Protein AF-A0A817R3C4-F1 (afdb_m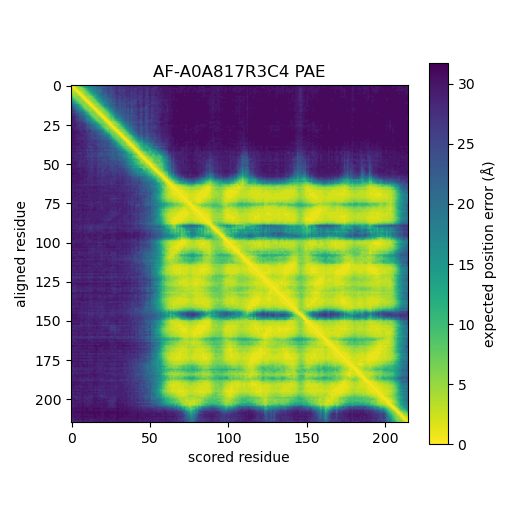onomer)

Nearest PDB structures (foldseek):
  4otv-assembly1_A  TM=1.673E-01  e=1.263E+00  Operophtera brumata cypovirus 18
  5a9p-assembly1_A  TM=1.669E-01  e=1.553E+00  Operophtera brumata cypovirus 18
  2ich-assembly2_B  TM=1.362E-01  e=8.352E-01  Nitrosomonas europaea
  5axv-assembly1_A  TM=1.650E-01  e=5.650E+00  Bombyx mori cypovirus 1
  5gqi-assembly1_A  TM=1.427E-01  e=8.111E+00  Bombyx mori cypovirus 1

Structure (mmCIF, N/CA/C/O backbone):
data_AF-A0A817R3C4-F1
#
_entry.id   AF-A0A817R3C4-F1
#
loop_
_atom_site.group_PDB
_atom_site.id
_atom_site.type_symbol
_atom_site.label_atom_id
_atom_site.label_alt_id
_atom_site.label_comp_id
_atom_site.label_asym_id
_atom_site.label_entity_id
_atom_site.label_seq_id
_atom_site.pdbx_PDB_ins_code
_atom_site.Cartn_x
_atom_site.Cartn_y
_atom_site.Cartn_z
_atom_site.occupancy
_atom_site.B_iso_or_equiv
_atom_site.auth_seq_id
_atom_site.auth_comp_id
_atom_site.auth_asym_id
_atom_site.auth_atom_id
_atom_site.pdbx_PDB_model_num
ATOM 1 N N . MET A 1 1 ? -19.311 -52.448 -24.457 1.00 40.00 1 MET A N 1
ATOM 2 C CA . MET A 1 1 ? -18.295 -52.711 -25.499 1.00 40.00 1 MET A CA 1
ATOM 3 C C . MET A 1 1 ? -18.693 -51.973 -26.766 1.00 40.00 1 MET A C 1
ATOM 5 O O . MET A 1 1 ? -19.883 -51.932 -27.043 1.00 40.00 1 MET A O 1
ATOM 9 N N . ALA A 1 2 ? -17.683 -51.485 -27.495 1.00 32.19 2 ALA A N 1
ATOM 10 C CA . ALA A 1 2 ? -17.706 -50.859 -28.825 1.00 32.19 2 ALA A CA 1
ATOM 11 C C . ALA A 1 2 ? -18.165 -49.389 -28.915 1.00 32.19 2 ALA A C 1
ATOM 13 O O . ALA A 1 2 ? -19.106 -49.004 -28.237 1.00 32.19 2 ALA A O 1
ATOM 14 N N . THR A 1 3 ? -17.620 -48.502 -29.756 1.00 34.12 3 THR A N 1
ATOM 15 C CA . THR A 1 3 ? -16.312 -48.318 -30.430 1.00 34.12 3 THR A CA 1
ATOM 16 C C . THR A 1 3 ? -16.360 -46.872 -30.953 1.00 34.12 3 THR A C 1
ATOM 18 O O . THR A 1 3 ? -17.394 -46.441 -31.460 1.00 34.12 3 THR A O 1
ATOM 21 N N . ILE A 1 4 ? -15.268 -46.115 -30.837 1.00 38.34 4 ILE A N 1
ATOM 22 C CA . ILE A 1 4 ? -15.129 -44.753 -31.378 1.00 38.34 4 ILE A CA 1
ATOM 23 C C . ILE A 1 4 ? -14.779 -44.831 -32.871 1.00 38.34 4 ILE A C 1
ATOM 25 O O . ILE A 1 4 ? -13.850 -45.544 -33.241 1.00 38.34 4 ILE A O 1
ATOM 29 N N . HIS A 1 5 ? -15.447 -44.035 -33.713 1.00 35.28 5 HIS A N 1
ATOM 30 C CA . HIS A 1 5 ? -14.977 -43.716 -35.064 1.00 35.28 5 HIS A CA 1
ATOM 31 C C . HIS A 1 5 ? -15.031 -42.205 -35.324 1.00 35.28 5 HIS A C 1
ATOM 33 O O . HIS A 1 5 ? -16.099 -41.599 -35.376 1.00 35.28 5 HIS A O 1
ATOM 39 N N . HIS A 1 6 ? -13.854 -41.612 -35.537 1.00 37.66 6 HIS A N 1
ATOM 40 C CA . HIS A 1 6 ? -13.678 -40.277 -36.103 1.00 37.66 6 HIS A CA 1
ATOM 41 C C . HIS A 1 6 ? -13.926 -40.292 -37.620 1.00 37.66 6 HIS A C 1
ATOM 43 O O . HIS A 1 6 ? -13.396 -41.143 -38.335 1.00 37.66 6 HIS A O 1
ATOM 49 N N . ARG A 1 7 ? -14.646 -39.286 -38.131 1.00 37.81 7 ARG A N 1
ATOM 50 C CA . ARG A 1 7 ? -14.628 -38.898 -39.550 1.00 37.81 7 ARG A CA 1
ATOM 51 C C . ARG A 1 7 ? -14.478 -37.383 -39.659 1.00 37.81 7 ARG A C 1
ATOM 53 O O . ARG A 1 7 ? -15.319 -36.636 -39.172 1.00 37.81 7 ARG A O 1
ATOM 60 N N . GLY A 1 8 ? -13.382 -36.957 -40.284 1.00 32.34 8 GLY A N 1
ATOM 61 C CA . GLY A 1 8 ? -13.085 -35.560 -40.583 1.00 32.34 8 GLY A CA 1
ATOM 62 C C . GLY A 1 8 ? -14.025 -34.983 -41.644 1.00 32.34 8 GLY A C 1
ATOM 63 O O . GLY A 1 8 ? -14.356 -35.647 -42.629 1.00 32.34 8 GLY A O 1
ATOM 64 N N . MET A 1 9 ? -14.438 -33.732 -41.433 1.00 33.22 9 MET A N 1
ATOM 65 C CA . MET A 1 9 ? -15.207 -32.934 -42.385 1.00 33.22 9 MET A CA 1
ATOM 66 C C . MET A 1 9 ? -14.297 -31.975 -43.156 1.00 33.22 9 MET A C 1
ATOM 68 O O . MET A 1 9 ? -13.454 -31.280 -42.596 1.00 33.22 9 MET A O 1
ATOM 72 N N . LYS A 1 10 ? -14.523 -31.980 -44.470 1.00 36.50 10 LYS A N 1
ATOM 73 C CA . LYS A 1 10 ? -13.947 -31.141 -45.522 1.00 36.50 10 LYS A CA 1
ATOM 74 C C . LYS A 1 10 ? -14.260 -29.655 -45.301 1.00 36.50 10 LYS A C 1
ATOM 76 O O . LYS A 1 10 ? -15.382 -29.326 -44.922 1.00 36.50 10 LYS A O 1
ATOM 81 N N . ARG A 1 11 ? -13.345 -28.768 -45.703 1.00 34.25 11 ARG A N 1
ATOM 82 C CA . ARG A 1 11 ? -13.696 -27.428 -46.199 1.00 34.25 11 ARG A CA 1
ATOM 83 C C . ARG A 1 11 ? -12.929 -27.121 -47.483 1.00 34.25 11 ARG A C 1
ATOM 85 O O . ARG A 1 11 ? -11.752 -27.433 -47.613 1.00 34.25 11 ARG A O 1
ATOM 92 N N . SER A 1 12 ? -13.698 -26.603 -48.426 1.00 34.94 12 SER A N 1
ATOM 93 C CA . SER A 1 12 ? -13.417 -26.245 -49.811 1.00 34.94 12 SER A CA 1
ATOM 94 C C . SER A 1 12 ? -12.581 -24.972 -49.938 1.00 34.94 12 SER A C 1
ATOM 96 O O . SER A 1 12 ? -12.812 -24.015 -49.202 1.00 34.94 12 SER A O 1
ATOM 98 N N . PHE A 1 13 ? -11.689 -24.949 -50.929 1.00 30.33 13 PHE A N 1
ATOM 99 C CA . PHE A 1 13 ? -11.161 -23.728 -51.535 1.00 30.33 13 PHE A CA 1
ATOM 100 C C . PHE A 1 13 ? -12.082 -23.325 -52.693 1.00 30.33 13 PHE A C 1
ATOM 102 O O . PHE A 1 13 ? -12.524 -24.192 -53.448 1.00 30.33 13 PHE A O 1
ATOM 109 N N . ILE A 1 14 ? -12.397 -22.035 -52.788 1.00 35.66 14 ILE A N 1
ATOM 110 C CA . ILE A 1 14 ? -13.039 -21.413 -53.948 1.00 35.66 14 ILE A CA 1
ATOM 111 C C . ILE A 1 14 ? -11.978 -20.529 -54.602 1.00 35.66 14 ILE A C 1
ATOM 113 O O . ILE A 1 14 ? -11.353 -19.713 -53.922 1.00 35.66 14 ILE A O 1
ATOM 117 N N . ASP A 1 15 ? -11.777 -20.769 -55.894 1.00 30.67 15 ASP A N 1
ATOM 118 C CA . ASP A 1 15 ? -10.998 -19.971 -56.835 1.00 30.67 15 ASP A CA 1
ATOM 119 C C . ASP A 1 15 ? -11.666 -18.621 -57.102 1.00 30.67 15 ASP A C 1
ATOM 121 O O . ASP A 1 15 ? -12.877 -18.573 -57.291 1.00 30.67 15 ASP A O 1
ATOM 125 N N . GLU A 1 16 ? -10.859 -17.571 -57.241 1.00 36.19 16 GLU A N 1
ATOM 126 C CA . GLU A 1 16 ? -11.134 -16.440 -58.134 1.00 36.19 16 GLU A CA 1
ATOM 127 C C . GLU A 1 16 ? -9.785 -15.888 -58.638 1.00 36.19 16 GLU A C 1
ATOM 129 O O . GLU A 1 16 ? -9.163 -15.005 -58.047 1.00 36.19 16 GLU A O 1
ATOM 134 N N . GLU A 1 17 ? -9.296 -16.456 -59.744 1.00 35.72 17 GLU A N 1
ATOM 135 C CA . GLU A 1 17 ? -8.532 -15.689 -60.731 1.00 35.72 17 GLU A CA 1
ATOM 136 C C . GLU A 1 17 ? -9.524 -14.847 -61.541 1.00 35.72 17 GLU A C 1
ATOM 138 O O . GLU A 1 17 ? -10.625 -15.320 -61.814 1.00 35.72 17 GLU A O 1
ATOM 143 N N . VAL A 1 18 ? -9.114 -13.657 -62.001 1.00 35.88 18 VAL A N 1
ATOM 144 C CA . VAL A 1 18 ? -9.232 -13.277 -63.421 1.00 35.88 18 VAL A CA 1
ATOM 145 C C . VAL A 1 18 ? -8.523 -11.942 -63.717 1.00 35.88 18 VAL A C 1
ATOM 147 O O . VAL A 1 18 ? -8.898 -10.871 -63.253 1.00 35.88 18 VAL A O 1
ATOM 150 N N . ASN A 1 19 ? -7.522 -12.094 -64.590 1.00 30.61 19 ASN A N 1
ATOM 151 C CA . ASN A 1 19 ? -7.057 -11.243 -65.690 1.00 30.61 19 ASN A CA 1
ATOM 152 C C . ASN A 1 19 ? -6.491 -9.834 -65.453 1.00 30.61 19 ASN A C 1
ATOM 154 O O . ASN A 1 19 ? -7.198 -8.900 -65.098 1.00 30.61 19 ASN A O 1
ATOM 158 N N . LEU A 1 20 ? -5.283 -9.636 -66.004 1.00 31.16 20 LEU A N 1
ATOM 159 C CA . LEU A 1 20 ? -5.152 -8.871 -67.253 1.00 31.16 20 LEU A CA 1
ATOM 160 C C . LEU A 1 20 ? -3.935 -9.314 -68.097 1.00 31.16 20 LEU A C 1
ATOM 162 O O . LEU A 1 20 ? -2.794 -9.368 -67.644 1.00 31.16 20 LEU A O 1
ATOM 166 N N . LEU A 1 21 ? -4.256 -9.639 -69.352 1.00 32.75 21 LEU A N 1
ATOM 167 C CA . LEU A 1 21 ? -3.426 -9.973 -70.516 1.00 32.75 21 LEU A CA 1
ATOM 168 C C . LEU A 1 21 ? -2.377 -8.881 -70.823 1.00 32.75 21 LEU A C 1
ATOM 170 O O . LEU A 1 21 ? -2.686 -7.699 -70.819 1.00 32.75 21 LEU A O 1
ATOM 174 N N . SER A 1 22 ? -1.095 -9.218 -70.987 1.00 34.31 22 SER A N 1
ATOM 175 C CA . SER A 1 22 ? -0.399 -9.679 -72.207 1.00 34.31 22 SER A CA 1
ATOM 176 C C . SER A 1 22 ? 0.305 -8.568 -72.999 1.00 34.31 22 SER A C 1
ATOM 178 O O . SER A 1 22 ? -0.330 -7.657 -73.519 1.00 34.31 22 SER A O 1
ATOM 180 N N . SER A 1 23 ? 1.617 -8.718 -73.200 1.00 31.47 23 SER A N 1
ATOM 181 C CA . SER A 1 23 ? 2.267 -8.485 -74.501 1.00 31.47 23 SER A CA 1
ATOM 182 C C . SER A 1 23 ? 3.711 -9.016 -74.506 1.00 31.47 23 SER A C 1
ATOM 184 O O . SER A 1 23 ? 4.590 -8.563 -73.781 1.00 31.47 23 SER A O 1
ATOM 186 N N . LYS A 1 24 ? 3.935 -10.024 -75.360 1.00 36.28 24 LYS A N 1
ATOM 187 C CA . LYS A 1 24 ? 5.236 -10.473 -75.904 1.00 36.28 24 LYS A CA 1
ATOM 188 C C . LYS A 1 24 ? 5.862 -9.283 -76.667 1.00 36.28 24 LYS A C 1
ATOM 190 O O . LYS A 1 24 ? 5.108 -8.522 -77.255 1.00 36.28 24 LYS A O 1
ATOM 195 N N . LYS A 1 25 ? 7.173 -9.054 -76.808 1.00 36.88 25 LYS A N 1
ATOM 196 C CA . LYS A 1 25 ? 8.317 -9.906 -77.207 1.00 36.88 25 LYS A CA 1
ATOM 197 C C . LYS A 1 25 ? 9.528 -8.941 -77.292 1.00 36.88 25 LYS A C 1
ATOM 199 O O . LYS A 1 25 ? 9.306 -7.834 -77.755 1.00 36.88 25 LYS A O 1
ATOM 204 N N . ILE A 1 26 ? 10.766 -9.352 -76.989 1.00 36.66 26 ILE A N 1
ATOM 205 C CA . ILE A 1 26 ? 12.005 -9.018 -77.744 1.00 36.66 26 ILE A CA 1
ATOM 206 C C . ILE A 1 26 ? 13.145 -9.938 -77.252 1.00 36.66 26 ILE A C 1
ATOM 208 O O . ILE A 1 26 ? 13.113 -10.477 -76.151 1.00 36.66 26 ILE A O 1
ATOM 212 N N . LYS A 1 27 ? 14.053 -10.233 -78.185 1.00 35.28 27 LYS A N 1
ATOM 213 C CA . LYS A 1 27 ? 14.854 -11.448 -78.380 1.00 35.28 27 LYS A CA 1
ATOM 214 C C . LYS A 1 27 ? 16.063 -11.612 -77.448 1.00 35.28 27 LYS A C 1
ATOM 216 O O . LYS A 1 27 ? 16.706 -10.645 -77.066 1.00 35.28 27 LYS A O 1
ATOM 221 N N . ARG A 1 28 ? 16.429 -12.883 -77.238 1.00 39.84 28 ARG A N 1
ATOM 222 C CA . ARG A 1 28 ? 17.752 -13.333 -76.782 1.00 39.84 28 ARG A CA 1
ATOM 223 C C . ARG A 1 28 ? 18.793 -13.188 -77.907 1.00 39.84 28 ARG A C 1
ATOM 225 O O . ARG A 1 28 ? 18.570 -13.680 -79.010 1.00 39.84 28 ARG A O 1
ATOM 232 N N . LEU A 1 29 ? 19.923 -12.577 -77.569 1.00 32.69 29 LEU A N 1
ATOM 233 C CA . LEU A 1 29 ? 21.284 -12.788 -78.086 1.00 32.69 29 LEU A CA 1
ATOM 234 C C . LEU A 1 29 ? 22.158 -12.791 -76.820 1.00 32.69 29 LEU A C 1
ATOM 236 O O . LEU A 1 29 ? 21.902 -11.981 -75.940 1.00 32.69 29 LEU A O 1
ATOM 240 N N . GLY A 1 30 ? 23.162 -13.616 -76.584 1.00 30.31 30 GLY A N 1
ATOM 241 C CA . GLY A 1 30 ? 23.833 -14.700 -77.280 1.00 30.31 30 GLY A CA 1
ATOM 242 C C . GLY A 1 30 ? 24.873 -15.222 -76.273 1.00 30.31 30 GLY A C 1
ATOM 243 O O . GLY A 1 30 ? 25.271 -14.492 -75.362 1.00 30.31 30 GLY A O 1
ATOM 244 N N . ASP A 1 31 ? 25.244 -16.491 -76.380 1.00 36.81 31 ASP A N 1
ATOM 245 C CA . ASP A 1 31 ? 26.226 -17.116 -75.496 1.00 36.81 31 ASP A CA 1
ATOM 246 C C . ASP A 1 31 ? 27.640 -16.534 -75.666 1.00 36.81 31 ASP A C 1
ATOM 248 O O . ASP A 1 31 ? 28.003 -16.041 -76.734 1.00 36.81 31 ASP A O 1
ATOM 252 N N . ASN A 1 32 ? 28.441 -16.744 -74.613 1.00 34.03 32 ASN A N 1
ATOM 253 C CA . ASN A 1 32 ? 29.907 -16.674 -74.516 1.00 34.03 32 ASN A CA 1
ATOM 254 C C . ASN A 1 32 ? 30.510 -15.391 -73.922 1.00 34.03 32 ASN A C 1
ATOM 256 O O . ASN A 1 32 ? 30.901 -14.476 -74.633 1.00 34.03 32 ASN A O 1
ATOM 260 N N . HIS A 1 33 ? 30.761 -15.417 -72.609 1.00 34.94 33 HIS A N 1
ATOM 261 C CA . HIS A 1 33 ? 32.142 -15.497 -72.116 1.00 34.94 33 HIS A CA 1
ATOM 262 C C . HIS A 1 33 ? 32.180 -15.837 -70.619 1.00 34.94 33 HIS A C 1
ATOM 264 O O . HIS A 1 33 ? 31.735 -15.074 -69.766 1.00 34.94 33 HIS A O 1
ATOM 270 N N . LYS A 1 34 ? 32.780 -16.989 -70.295 1.00 45.16 34 LYS A N 1
ATOM 271 C CA . LYS A 1 34 ? 33.352 -17.255 -68.972 1.00 45.16 34 LYS A CA 1
ATOM 272 C C . LYS A 1 34 ? 34.495 -16.266 -68.755 1.00 45.16 34 LYS A C 1
ATOM 274 O O . LYS A 1 34 ? 35.536 -16.414 -69.391 1.00 45.16 34 LYS A O 1
ATOM 279 N N . GLN A 1 35 ? 34.330 -15.317 -67.841 1.00 36.69 35 GLN A N 1
ATOM 280 C CA . GLN A 1 35 ? 35.451 -14.697 -67.143 1.00 36.69 35 GLN A CA 1
ATOM 281 C C . GLN A 1 35 ? 35.109 -14.550 -65.662 1.00 36.69 35 GLN A C 1
ATOM 283 O O . GLN A 1 35 ? 34.026 -14.114 -65.281 1.00 36.69 35 GLN A O 1
ATOM 288 N N . ASN A 1 36 ? 36.054 -15.005 -64.846 1.00 45.59 36 ASN A N 1
ATOM 289 C CA . ASN A 1 36 ? 36.051 -14.965 -63.396 1.00 45.59 36 ASN A CA 1
ATOM 290 C C . ASN A 1 36 ? 35.740 -13.559 -62.874 1.00 45.59 36 ASN A C 1
ATOM 292 O O . ASN A 1 36 ? 36.579 -12.668 -62.969 1.00 45.59 36 ASN A O 1
ATOM 296 N N . LEU A 1 37 ? 34.594 -13.395 -62.223 1.00 33.66 37 LEU A N 1
ATOM 297 C CA . LEU A 1 37 ? 34.363 -12.295 -61.298 1.00 33.66 37 LEU A CA 1
ATOM 298 C C . LEU A 1 37 ? 33.975 -12.916 -59.960 1.00 33.66 37 LEU A C 1
ATOM 300 O O . LEU A 1 37 ? 32.855 -13.388 -59.769 1.00 33.66 37 LEU A O 1
ATOM 304 N N . LYS A 1 38 ? 34.946 -12.950 -59.036 1.00 43.22 38 LYS A N 1
ATOM 305 C CA . LYS A 1 38 ? 34.659 -13.052 -57.601 1.00 43.22 38 LYS A CA 1
ATOM 306 C C . LYS A 1 38 ? 33.546 -12.043 -57.302 1.00 43.22 38 LYS A C 1
ATOM 308 O O . LYS A 1 38 ? 33.688 -10.898 -57.738 1.00 43.22 38 LYS A O 1
ATOM 313 N N . PRO A 1 39 ? 32.478 -12.396 -56.569 1.00 38.75 39 PRO A N 1
ATOM 314 C CA . PRO A 1 39 ? 31.573 -11.373 -56.085 1.00 38.75 39 PRO A CA 1
ATOM 315 C C . PRO A 1 39 ? 32.394 -10.479 -55.154 1.00 38.75 39 PRO A C 1
ATOM 317 O O . PRO A 1 39 ? 32.781 -10.901 -54.065 1.00 38.75 39 PRO A O 1
ATOM 320 N N . SER A 1 40 ? 32.724 -9.267 -55.607 1.00 39.59 40 SER A N 1
ATOM 321 C CA . SER A 1 40 ? 33.171 -8.211 -54.714 1.00 39.59 40 SER A CA 1
ATOM 322 C C . SER A 1 40 ? 32.002 -7.978 -53.771 1.00 39.59 40 SER A C 1
ATOM 324 O O . SER A 1 40 ? 31.000 -7.363 -54.139 1.00 39.59 40 SER A O 1
ATOM 326 N N . THR A 1 41 ? 32.076 -8.551 -52.576 1.00 41.59 41 THR A N 1
ATOM 327 C CA . THR A 1 41 ? 31.203 -8.172 -51.478 1.00 41.59 41 THR A CA 1
ATOM 328 C C . THR A 1 41 ? 31.516 -6.715 -51.201 1.00 41.59 41 THR A C 1
ATOM 330 O O . THR A 1 41 ? 32.485 -6.410 -50.515 1.00 41.59 41 THR A O 1
ATOM 333 N N . CYS A 1 42 ? 30.750 -5.813 -51.814 1.00 39.66 42 CYS A N 1
ATOM 334 C CA . CYS A 1 42 ? 30.821 -4.398 -51.511 1.00 39.66 42 CYS A CA 1
ATOM 335 C C . CYS A 1 42 ? 30.683 -4.262 -49.991 1.00 39.66 42 CYS A C 1
ATOM 337 O O . CYS A 1 42 ? 29.676 -4.709 -49.426 1.00 39.66 42 CYS A O 1
ATOM 339 N N . ASP A 1 43 ? 31.677 -3.646 -49.348 1.00 49.28 43 ASP A N 1
ATOM 340 C CA . ASP A 1 43 ? 31.707 -3.351 -47.906 1.00 49.28 43 ASP A CA 1
ATOM 341 C C . ASP A 1 43 ? 30.451 -2.596 -47.429 1.00 49.28 43 ASP A C 1
ATOM 343 O O . ASP A 1 43 ? 30.066 -2.650 -46.260 1.00 49.28 43 ASP A O 1
ATOM 347 N N . TRP A 1 44 ? 29.725 -1.983 -48.367 1.00 39.41 44 TRP A N 1
ATOM 348 C CA . TRP A 1 44 ? 28.402 -1.396 -48.170 1.00 39.41 44 TRP A CA 1
ATOM 349 C C . TRP A 1 44 ? 27.335 -2.384 -47.665 1.00 39.41 44 TRP A C 1
ATOM 351 O O . TRP A 1 44 ? 26.441 -1.996 -46.914 1.00 39.41 44 TRP A O 1
ATOM 361 N N . SER A 1 45 ? 27.416 -3.669 -48.023 1.00 50.56 45 SER A N 1
ATOM 362 C CA . SER A 1 45 ? 26.415 -4.675 -47.625 1.00 50.56 45 SER A CA 1
ATOM 363 C C . SER A 1 45 ? 26.601 -5.200 -46.194 1.00 50.56 45 SER A C 1
ATOM 365 O O . SER A 1 45 ? 25.636 -5.638 -45.561 1.00 50.56 45 SER A O 1
ATOM 367 N N . LEU A 1 46 ? 27.821 -5.119 -45.653 1.00 46.72 46 LEU A N 1
ATOM 368 C CA . LEU A 1 46 ? 28.155 -5.538 -44.288 1.00 46.72 46 LEU A CA 1
ATOM 369 C C . LEU A 1 46 ? 27.856 -4.440 -43.262 1.00 46.72 46 LEU A C 1
ATOM 371 O O . LEU A 1 46 ? 27.313 -4.738 -42.198 1.00 46.72 46 LEU A O 1
ATOM 375 N N . GLN A 1 47 ? 28.101 -3.170 -43.596 1.00 47.62 47 GLN A N 1
ATOM 376 C CA . GLN A 1 47 ? 27.767 -2.050 -42.708 1.00 47.62 47 GLN A CA 1
ATOM 377 C C . GLN A 1 47 ? 26.254 -1.870 -42.523 1.00 47.62 47 GLN A C 1
ATOM 379 O O . GLN A 1 47 ? 25.807 -1.594 -41.410 1.00 47.62 47 GLN A O 1
ATOM 384 N N . HIS A 1 48 ? 25.444 -2.113 -43.561 1.00 45.22 48 HIS A N 1
ATOM 385 C CA . HIS A 1 48 ? 23.987 -2.126 -43.411 1.00 45.22 48 HIS A CA 1
ATOM 386 C C . HIS A 1 48 ? 23.504 -3.315 -42.578 1.00 45.22 48 HIS A C 1
ATOM 388 O O . HIS A 1 48 ? 22.678 -3.127 -41.689 1.00 45.22 48 HIS A O 1
ATOM 394 N N . LYS A 1 49 ? 24.051 -4.522 -42.779 1.00 46.91 49 LYS A N 1
ATOM 395 C CA . LYS A 1 49 ? 23.702 -5.673 -41.931 1.00 46.91 49 LYS A CA 1
ATOM 396 C C . LYS A 1 49 ? 24.086 -5.451 -40.470 1.00 46.91 49 LYS A C 1
ATOM 398 O O . LYS A 1 49 ? 23.302 -5.822 -39.607 1.00 46.91 49 LYS A O 1
ATOM 403 N N . ASN A 1 50 ? 25.211 -4.794 -40.186 1.00 44.78 50 ASN A N 1
ATOM 404 C CA . ASN A 1 50 ? 25.586 -4.445 -38.816 1.00 44.78 50 ASN A CA 1
ATOM 405 C C . ASN A 1 50 ? 24.714 -3.326 -38.234 1.00 44.78 50 ASN A C 1
ATOM 407 O O . ASN A 1 50 ? 24.279 -3.467 -37.099 1.00 44.78 50 ASN A O 1
ATOM 411 N N . LYS A 1 51 ? 24.338 -2.289 -38.998 1.00 44.41 51 LYS A N 1
ATOM 412 C CA . LYS A 1 51 ? 23.352 -1.293 -38.533 1.00 44.41 51 LYS A CA 1
ATOM 413 C C . LYS A 1 51 ? 21.986 -1.922 -38.234 1.00 44.41 51 LYS A C 1
ATOM 415 O O . LYS A 1 51 ? 21.416 -1.646 -37.190 1.00 44.41 51 LYS A O 1
ATOM 420 N N . PHE A 1 52 ? 21.491 -2.833 -39.074 1.00 40.09 52 PHE A N 1
ATOM 421 C CA . PHE A 1 52 ? 20.221 -3.532 -38.826 1.00 40.09 52 PHE A CA 1
ATOM 422 C C . PHE A 1 52 ? 20.300 -4.609 -37.733 1.00 40.09 52 PHE A C 1
ATOM 424 O O . PHE A 1 52 ? 19.268 -4.990 -37.182 1.00 40.09 52 PHE A O 1
ATOM 431 N N . LYS A 1 53 ? 21.498 -5.108 -37.406 1.00 40.62 53 LYS A N 1
ATOM 432 C CA . LYS A 1 53 ? 21.705 -6.018 -36.273 1.00 40.62 53 LYS A CA 1
ATOM 433 C C . LYS A 1 53 ? 21.807 -5.251 -34.953 1.00 40.62 53 LYS A C 1
ATOM 435 O O . LYS A 1 53 ? 21.245 -5.708 -33.969 1.00 40.62 53 LYS A O 1
ATOM 440 N N . ILE A 1 54 ? 22.414 -4.063 -34.970 1.00 41.41 54 ILE A N 1
ATOM 441 C CA . ILE A 1 54 ? 22.496 -3.159 -33.813 1.00 41.41 54 ILE A CA 1
ATOM 442 C C . ILE A 1 54 ? 21.112 -2.572 -33.471 1.00 41.41 54 ILE A C 1
ATOM 444 O O . ILE A 1 54 ? 20.770 -2.475 -32.302 1.00 41.41 54 ILE A O 1
ATOM 448 N N . ILE A 1 55 ? 20.251 -2.307 -34.463 1.00 42.53 55 ILE A N 1
ATOM 449 C CA . ILE A 1 55 ? 18.869 -1.8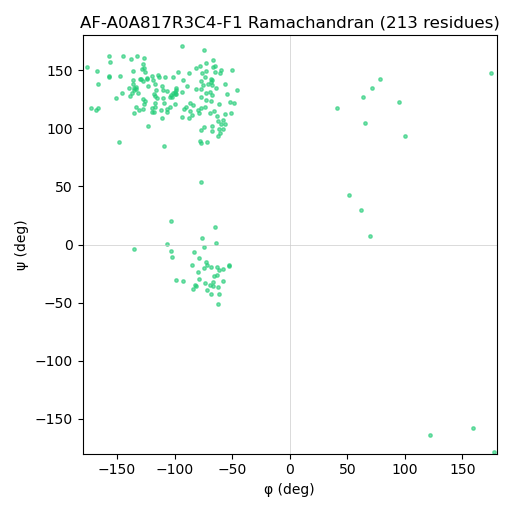37 -34.214 1.00 42.53 55 ILE A CA 1
ATOM 450 C C . ILE A 1 55 ? 17.954 -2.952 -33.652 1.00 42.53 55 ILE A C 1
ATOM 452 O O . ILE A 1 55 ? 16.917 -2.668 -33.065 1.00 42.53 55 ILE A O 1
ATOM 456 N N . LYS A 1 56 ? 18.322 -4.236 -33.775 1.00 41.09 56 LYS A N 1
ATOM 457 C CA . LYS A 1 56 ? 17.546 -5.347 -33.184 1.00 41.09 56 LYS A CA 1
ATOM 458 C C . LYS A 1 56 ? 17.851 -5.614 -31.706 1.00 41.09 56 LYS A C 1
ATOM 460 O O . LYS A 1 56 ? 17.166 -6.440 -31.106 1.00 41.09 56 LYS A O 1
ATOM 465 N N . GLU A 1 57 ? 18.846 -4.945 -31.127 1.00 41.81 57 GLU A N 1
ATOM 466 C CA . GLU A 1 57 ? 19.208 -5.086 -29.708 1.00 41.81 57 GLU A CA 1
ATOM 467 C C . GLU A 1 57 ? 18.802 -3.888 -28.842 1.00 41.81 57 GLU A C 1
ATOM 469 O O . GLU A 1 57 ? 18.949 -3.947 -27.622 1.00 41.81 57 GLU A O 1
ATOM 474 N N . GLU A 1 58 ? 18.176 -2.858 -29.415 1.00 43.75 58 GLU A N 1
ATOM 475 C CA . GLU A 1 58 ? 17.337 -1.953 -28.631 1.00 43.75 58 GLU A CA 1
ATOM 476 C C . GLU A 1 58 ? 16.009 -2.666 -28.364 1.00 43.75 58 GLU A C 1
ATOM 478 O O . GLU A 1 58 ? 15.046 -2.596 -29.127 1.00 43.75 58 GLU A O 1
ATOM 483 N N . LYS A 1 59 ? 15.971 -3.438 -27.272 1.00 49.59 59 LYS A N 1
ATOM 484 C CA . LYS A 1 59 ? 14.705 -3.831 -26.656 1.00 49.59 59 LYS A CA 1
ATOM 485 C C . LYS A 1 59 ? 13.973 -2.541 -26.306 1.00 49.59 59 LYS A C 1
ATOM 487 O O . LYS A 1 59 ? 14.289 -1.931 -25.291 1.00 49.59 59 LYS A O 1
ATOM 492 N N . TYR A 1 60 ? 13.024 -2.134 -27.142 1.00 48.31 60 TYR A N 1
ATOM 493 C CA . TYR A 1 60 ? 12.040 -1.133 -26.764 1.00 48.31 60 TYR A CA 1
ATOM 494 C C . TYR A 1 60 ? 11.346 -1.649 -25.499 1.00 48.31 60 TYR A C 1
ATOM 496 O O . TYR A 1 60 ? 10.578 -2.612 -25.544 1.00 48.31 60 TYR A O 1
ATOM 504 N N . GLU A 1 61 ? 11.702 -1.079 -24.348 1.00 58.81 61 GLU A N 1
ATOM 505 C CA . GLU A 1 61 ? 10.895 -1.187 -23.140 1.00 58.81 61 GLU A CA 1
ATOM 506 C C . GLU A 1 61 ? 9.622 -0.399 -23.446 1.00 58.81 61 GLU A C 1
ATOM 508 O O . GLU A 1 61 ? 9.626 0.829 -23.441 1.00 58.81 61 GLU A O 1
ATOM 513 N N . PHE A 1 62 ? 8.563 -1.100 -23.850 1.00 60.69 62 PHE A N 1
ATOM 514 C CA . PHE A 1 62 ? 7.282 -0.457 -24.103 1.00 60.69 62 PHE A CA 1
ATOM 515 C C . PHE A 1 62 ? 6.719 0.034 -22.772 1.00 60.69 62 PHE A C 1
ATOM 517 O O . PHE A 1 62 ? 6.652 -0.725 -21.803 1.00 60.69 62 PHE A O 1
ATOM 524 N N .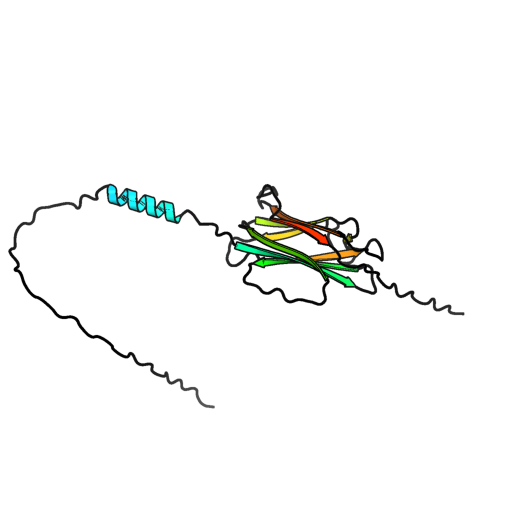 GLU A 1 63 ? 6.338 1.309 -22.724 1.00 70.56 63 GLU A N 1
ATOM 525 C CA . GLU A 1 63 ? 5.552 1.838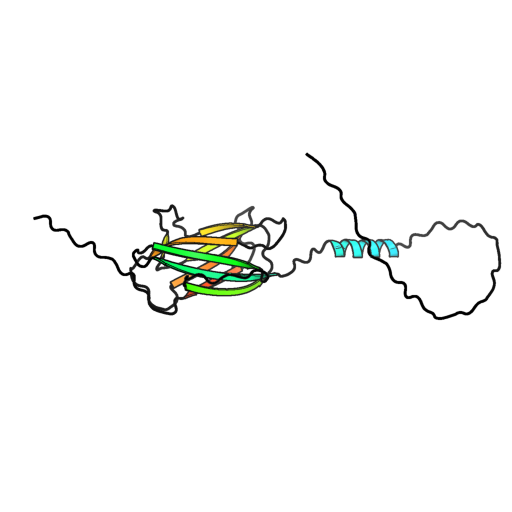 -21.616 1.00 70.56 63 GLU A CA 1
ATOM 526 C C . GLU A 1 63 ? 4.220 1.087 -21.569 1.00 70.56 63 GLU A C 1
ATOM 528 O O . GLU A 1 63 ? 3.465 1.065 -22.541 1.00 70.56 63 GLU A O 1
ATOM 533 N N . GLU A 1 64 ? 3.954 0.445 -20.437 1.00 78.12 64 GLU A N 1
ATOM 534 C CA . GLU A 1 64 ? 2.667 -0.172 -20.147 1.00 78.12 64 GLU A CA 1
ATOM 535 C C . GLU A 1 64 ? 1.881 0.756 -19.218 1.00 78.12 64 GLU A C 1
ATOM 537 O O . GLU A 1 64 ? 2.448 1.430 -18.350 1.00 78.12 64 GLU A O 1
ATOM 542 N N . GLU A 1 65 ? 0.564 0.809 -19.406 1.00 84.38 65 GLU A N 1
ATOM 543 C CA . GLU A 1 65 ? -0.315 1.532 -18.494 1.00 84.38 65 GLU A CA 1
ATOM 544 C C . GLU A 1 65 ? -0.711 0.618 -17.332 1.00 84.38 65 GLU A C 1
ATOM 546 O O . GLU A 1 65 ? -1.285 -0.457 -17.521 1.00 84.38 65 GLU A O 1
ATOM 551 N N . TYR A 1 66 ? -0.400 1.068 -16.120 1.00 87.50 66 TYR A N 1
ATOM 552 C CA . TYR A 1 66 ? -0.712 0.394 -14.872 1.00 87.50 66 TYR A CA 1
ATOM 553 C C . TYR A 1 66 ? -1.763 1.177 -14.093 1.00 87.50 66 TYR A C 1
ATOM 555 O O . TYR A 1 66 ? -1.693 2.399 -13.938 1.00 87.50 66 TYR A O 1
ATOM 563 N N . HIS A 1 67 ? -2.723 0.448 -13.545 1.00 89.88 67 HIS A N 1
ATOM 564 C CA . HIS A 1 67 ? -3.710 0.923 -12.595 1.00 89.88 67 HIS A CA 1
ATOM 565 C C . HIS A 1 67 ? -3.279 0.525 -11.193 1.00 89.88 67 HIS A C 1
ATOM 567 O O . HIS A 1 67 ? -2.988 -0.644 -10.953 1.00 89.88 67 HIS A O 1
ATOM 573 N N . CYS A 1 68 ? -3.306 1.477 -10.265 1.00 91.38 68 CYS A N 1
ATOM 574 C CA . CYS A 1 68 ? -3.204 1.187 -8.843 1.00 91.38 68 CYS A CA 1
ATOM 575 C C . CYS A 1 68 ? -4.510 1.582 -8.158 1.00 91.38 68 CYS A C 1
ATOM 577 O O . CYS A 1 68 ? -4.988 2.710 -8.316 1.00 91.38 68 CYS A O 1
ATOM 579 N N . GLN A 1 69 ? -5.094 0.639 -7.428 1.00 93.31 69 GLN A N 1
ATOM 580 C CA . GLN A 1 69 ? -6.299 0.829 -6.633 1.00 93.31 69 GLN A CA 1
ATOM 581 C C . GLN A 1 69 ? -6.040 0.360 -5.210 1.00 93.31 69 GLN A C 1
ATOM 583 O O . GLN A 1 69 ? -5.348 -0.636 -4.996 1.00 93.31 69 GLN A O 1
ATOM 588 N N . VAL A 1 70 ? -6.574 1.107 -4.250 1.00 94.50 70 VAL A N 1
ATOM 589 C CA . VAL A 1 70 ? -6.430 0.805 -2.830 1.00 94.50 70 VAL A CA 1
ATOM 590 C C . VAL A 1 70 ? -7.801 0.762 -2.190 1.00 94.50 70 VAL A C 1
ATOM 592 O O . VAL A 1 70 ? -8.519 1.764 -2.203 1.00 94.50 70 VAL A O 1
ATOM 595 N N . TYR A 1 71 ? -8.131 -0.382 -1.612 1.00 94.62 71 TYR A N 1
ATOM 596 C CA . TYR A 1 71 ? -9.405 -0.644 -0.964 1.00 94.62 71 TYR A CA 1
ATOM 597 C C . TYR A 1 71 ? -9.208 -0.847 0.534 1.00 94.62 71 TYR A C 1
ATOM 599 O O . TYR A 1 71 ? -8.207 -1.411 0.970 1.00 94.62 71 TYR A O 1
ATOM 607 N N . LEU A 1 72 ? -10.167 -0.380 1.323 1.00 93.75 72 LEU A N 1
ATOM 608 C CA . LEU A 1 72 ? -10.222 -0.571 2.763 1.00 93.75 72 LEU A CA 1
ATOM 609 C C . LEU A 1 72 ? -11.463 -1.366 3.126 1.00 93.75 72 LEU A C 1
ATOM 611 O O . LEU A 1 72 ? -12.585 -0.977 2.800 1.00 93.75 72 LEU A O 1
ATOM 615 N N . LYS A 1 73 ?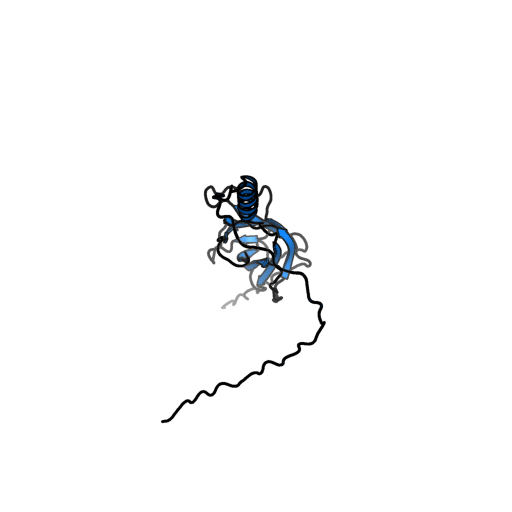 -11.248 -2.435 3.881 1.00 92.94 73 LYS A N 1
ATOM 616 C CA . LYS A 1 73 ? -12.304 -3.251 4.457 1.00 92.94 73 LYS A CA 1
ATOM 617 C C . LYS A 1 73 ? -12.297 -3.088 5.966 1.00 92.94 73 LYS A C 1
ATOM 619 O O . LYS A 1 73 ? -11.331 -3.439 6.641 1.00 92.94 73 LYS A O 1
ATOM 624 N N . LEU A 1 74 ? -13.380 -2.526 6.487 1.00 89.75 74 LEU A N 1
ATOM 625 C CA . LEU A 1 74 ? -13.576 -2.287 7.913 1.00 89.75 74 LEU A CA 1
ATOM 626 C C . LEU A 1 74 ? -14.448 -3.400 8.493 1.00 89.75 74 LEU A C 1
ATOM 628 O O . LEU A 1 74 ? -15.482 -3.742 7.922 1.00 89.75 74 LEU A O 1
ATOM 632 N N . TYR A 1 75 ? -14.058 -3.948 9.642 1.00 89.06 75 TYR A N 1
ATOM 633 C CA . TYR A 1 75 ? -14.887 -4.908 10.367 1.00 89.06 75 TYR A CA 1
ATOM 634 C C . TYR A 1 75 ? -15.714 -4.152 11.409 1.00 89.06 75 TYR A C 1
ATOM 636 O O . TYR A 1 75 ? -15.176 -3.653 12.386 1.00 89.06 75 TYR A O 1
ATOM 644 N N . SER A 1 76 ? -17.028 -4.047 11.212 1.00 82.25 76 SER A N 1
ATOM 645 C CA . SER A 1 76 ? -17.922 -3.185 12.010 1.00 82.25 76 SER A CA 1
ATOM 646 C C . SER A 1 76 ? -17.938 -3.454 13.519 1.00 82.25 76 SER A C 1
ATOM 648 O O . SER A 1 76 ? -18.315 -2.569 14.282 1.00 82.25 76 SER A O 1
ATOM 650 N N . THR A 1 77 ? -17.523 -4.646 13.947 1.00 86.19 77 THR A N 1
ATOM 651 C CA . THR A 1 77 ? -17.520 -5.088 15.350 1.00 86.19 77 THR A CA 1
ATOM 652 C C . THR A 1 77 ? -16.141 -5.053 16.006 1.00 86.19 77 THR A C 1
ATOM 654 O O . THR A 1 77 ? -16.026 -5.321 17.201 1.00 86.19 77 THR A O 1
ATOM 657 N N . THR A 1 78 ? -15.076 -4.749 15.257 1.00 87.69 78 THR A N 1
ATOM 658 C CA . THR A 1 78 ? -13.703 -4.760 15.779 1.00 87.69 78 THR A CA 1
ATOM 659 C C . THR A 1 78 ? -12.920 -3.560 15.270 1.00 87.69 78 THR A C 1
ATOM 661 O O . THR A 1 78 ? -13.224 -3.004 14.224 1.00 87.69 78 THR A O 1
ATOM 664 N N . CYS A 1 79 ? -11.836 -3.198 15.949 1.00 90.31 79 CYS A N 1
ATOM 665 C CA . CYS A 1 79 ? -10.909 -2.198 15.414 1.00 90.31 79 CYS A CA 1
ATOM 666 C C . CYS A 1 79 ? -9.997 -2.747 14.314 1.00 90.31 79 CYS A C 1
ATOM 668 O O . CYS A 1 79 ? -9.097 -2.040 13.876 1.00 90.31 79 CYS A O 1
ATOM 670 N N . LYS A 1 80 ? -10.187 -3.994 13.874 1.00 93.81 80 LYS A N 1
ATOM 671 C CA . LYS A 1 80 ? -9.389 -4.597 12.810 1.00 93.81 80 LYS A CA 1
ATOM 672 C C . LYS A 1 80 ? -9.915 -4.143 11.449 1.00 93.81 80 LYS A C 1
ATOM 674 O O . LYS A 1 80 ? -11.097 -3.840 11.275 1.00 93.81 80 LYS A O 1
ATOM 679 N N . CYS A 1 81 ? -9.031 -4.110 10.468 1.00 93.94 81 CYS A N 1
ATOM 680 C CA . CYS A 1 81 ? -9.349 -3.799 9.084 1.00 93.94 81 CYS A CA 1
ATOM 681 C C . CYS A 1 81 ? -8.292 -4.392 8.153 1.00 93.94 81 CYS A C 1
ATOM 683 O O . CYS A 1 81 ? -7.196 -4.746 8.588 1.00 93.94 81 CYS A O 1
ATOM 685 N N . THR A 1 82 ? -8.617 -4.512 6.871 1.00 95.31 82 THR A N 1
ATOM 686 C CA . THR A 1 82 ? -7.634 -4.864 5.843 1.00 95.31 82 THR A CA 1
ATOM 687 C C . THR A 1 82 ? -7.541 -3.769 4.801 1.00 95.31 82 THR A C 1
ATOM 689 O O . THR A 1 82 ? -8.533 -3.114 4.478 1.00 95.31 82 THR A O 1
ATOM 692 N N . LEU A 1 83 ? -6.331 -3.555 4.292 1.00 96.06 83 LEU A N 1
ATOM 693 C CA . LEU A 1 83 ? -6.073 -2.627 3.203 1.00 96.06 83 LEU A CA 1
ATOM 694 C C . LEU A 1 83 ? -5.470 -3.380 2.024 1.00 96.06 83 LEU A C 1
ATOM 696 O O . LEU A 1 83 ? -4.349 -3.879 2.116 1.00 96.06 83 LEU A O 1
ATOM 700 N N . ASP A 1 84 ? -6.215 -3.434 0.929 1.00 95.19 84 ASP A N 1
ATOM 701 C CA . ASP A 1 84 ? -5.853 -4.155 -0.283 1.00 95.19 84 ASP A CA 1
ATOM 702 C C . ASP A 1 84 ? -5.294 -3.185 -1.317 1.00 95.19 84 ASP A C 1
ATOM 704 O O . ASP A 1 84 ? -5.952 -2.232 -1.728 1.00 95.19 84 ASP A O 1
ATOM 708 N N . VAL A 1 85 ? -4.058 -3.425 -1.736 1.00 95.00 85 VAL A N 1
ATOM 709 C CA . VAL A 1 85 ? -3.349 -2.691 -2.780 1.00 95.00 85 VAL A CA 1
ATOM 710 C C . VAL A 1 85 ? -3.288 -3.571 -4.009 1.00 95.00 85 VAL A C 1
ATOM 712 O O . VAL A 1 85 ? -2.635 -4.613 -3.997 1.00 95.00 85 VAL A O 1
ATOM 715 N N . ILE A 1 86 ? -3.924 -3.128 -5.084 1.00 92.44 86 ILE A N 1
ATOM 716 C CA . ILE A 1 86 ? -4.008 -3.866 -6.338 1.00 92.44 86 ILE A CA 1
ATOM 717 C C . ILE A 1 86 ? -3.312 -3.047 -7.418 1.00 92.44 86 ILE A C 1
ATOM 719 O O . ILE A 1 86 ? -3.702 -1.909 -7.689 1.00 92.44 86 ILE A O 1
ATOM 723 N N . VAL A 1 87 ? -2.290 -3.630 -8.045 1.00 90.75 87 VAL A N 1
ATOM 724 C CA . VAL A 1 87 ? -1.617 -3.066 -9.217 1.00 90.75 87 VAL A CA 1
ATOM 725 C C . VAL A 1 87 ? -1.812 -4.010 -10.393 1.00 90.75 87 VAL A C 1
ATOM 727 O O . VAL A 1 87 ? -1.375 -5.158 -10.349 1.00 90.75 87 VAL A O 1
ATOM 730 N N . LYS A 1 88 ? -2.472 -3.531 -11.450 1.00 88.38 88 LYS A N 1
ATOM 731 C CA . LYS A 1 88 ? -2.716 -4.306 -12.674 1.00 88.38 88 LYS A CA 1
ATOM 732 C C . LYS A 1 88 ? -2.451 -3.481 -13.926 1.00 88.38 88 LYS A C 1
ATOM 734 O O . LYS A 1 88 ? -2.671 -2.275 -13.924 1.00 88.38 88 LYS A O 1
ATOM 739 N N . SER A 1 89 ? -2.031 -4.127 -15.003 1.00 84.88 89 SER A N 1
ATOM 740 C CA . SER A 1 89 ? -2.043 -3.538 -16.342 1.00 84.88 89 SER A CA 1
ATOM 741 C C . SER A 1 89 ? -3.483 -3.310 -16.831 1.00 84.88 89 SER A C 1
ATOM 743 O O . SER A 1 89 ? -4.409 -4.009 -16.414 1.00 84.88 89 SER A O 1
ATOM 745 N N . THR A 1 90 ? -3.687 -2.329 -17.713 1.00 69.94 90 THR A N 1
ATOM 746 C CA . THR A 1 90 ? -4.997 -1.869 -18.231 1.00 69.94 90 THR A CA 1
ATOM 747 C C . THR A 1 90 ? -5.926 -2.934 -18.815 1.00 69.94 90 THR A C 1
ATOM 749 O O . THR A 1 90 ? -7.119 -2.666 -18.956 1.00 69.94 90 THR A O 1
ATOM 752 N N . ASN A 1 91 ? -5.419 -4.118 -19.155 1.00 63.16 91 ASN A N 1
ATOM 753 C CA . ASN A 1 91 ? -6.217 -5.181 -19.765 1.00 63.16 91 ASN A CA 1
ATOM 754 C C . ASN A 1 91 ? -7.082 -5.956 -18.762 1.00 63.16 91 ASN A C 1
ATOM 756 O O . ASN A 1 91 ? -7.973 -6.691 -19.186 1.00 63.16 91 ASN A O 1
ATOM 760 N N . ASP A 1 92 ? -6.860 -5.770 -17.459 1.00 61.72 92 ASP A N 1
ATOM 761 C CA . ASP A 1 92 ? -7.595 -6.487 -16.423 1.00 61.72 92 ASP A CA 1
ATOM 762 C C . ASP A 1 92 ? -8.658 -5.607 -15.758 1.00 61.72 92 ASP A C 1
ATOM 764 O O . ASP A 1 92 ? -8.385 -4.523 -15.230 1.00 61.72 92 ASP A O 1
ATOM 768 N N . ILE A 1 93 ? -9.890 -6.116 -15.737 1.00 60.00 93 ILE A N 1
ATOM 769 C CA . ILE A 1 93 ? -10.987 -5.552 -14.951 1.00 60.00 93 ILE A CA 1
ATOM 770 C C . ILE A 1 93 ? -10.693 -5.833 -13.468 1.00 60.00 93 ILE A C 1
ATOM 772 O O . ILE A 1 93 ? -10.189 -6.897 -13.088 1.00 60.00 93 ILE A O 1
ATOM 776 N N . ILE A 1 94 ? -10.945 -4.841 -12.620 1.00 64.69 94 ILE A N 1
ATOM 777 C CA . ILE A 1 94 ? -10.946 -5.011 -11.168 1.00 64.69 94 ILE A CA 1
ATOM 778 C C . ILE A 1 94 ? -12.417 -4.960 -10.774 1.00 64.69 94 ILE A C 1
ATOM 780 O O . ILE A 1 94 ? -13.065 -3.944 -11.027 1.00 64.69 94 ILE A O 1
ATOM 784 N N . ASP A 1 95 ? -12.936 -6.080 -10.276 1.00 61.16 95 ASP A N 1
ATOM 785 C CA . ASP A 1 95 ? -14.312 -6.173 -9.793 1.00 61.16 95 ASP A CA 1
ATOM 786 C C . ASP A 1 95 ? -14.468 -5.324 -8.525 1.00 61.16 95 ASP A C 1
ATOM 788 O O . ASP A 1 95 ? -13.585 -5.322 -7.663 1.00 61.16 95 ASP A O 1
ATOM 792 N N . ASP A 1 96 ? -15.579 -4.591 -8.432 1.00 55.88 96 ASP A N 1
ATOM 793 C CA . ASP A 1 96 ? -15.968 -3.880 -7.213 1.00 55.88 96 ASP A CA 1
ATOM 794 C C . ASP A 1 96 ? -16.459 -4.905 -6.178 1.00 55.88 96 ASP A C 1
ATOM 796 O O . ASP A 1 96 ? -17.436 -5.618 -6.407 1.00 55.88 96 ASP A O 1
ATOM 800 N N . ASP A 1 97 ? -15.764 -4.974 -5.044 1.00 63.62 97 ASP A N 1
ATOM 801 C CA . ASP A 1 97 ? -16.241 -5.617 -3.814 1.00 63.62 97 ASP A CA 1
ATOM 802 C C . ASP A 1 97 ? -16.914 -4.551 -2.922 1.00 63.62 97 ASP A C 1
ATOM 804 O O . ASP A 1 97 ? -16.755 -3.352 -3.154 1.00 63.62 97 ASP A O 1
ATOM 808 N N . ASP A 1 98 ? -17.582 -4.958 -1.842 1.00 70.00 98 ASP A N 1
ATOM 809 C CA . ASP A 1 98 ? -18.189 -4.086 -0.814 1.00 70.00 98 ASP A CA 1
ATOM 810 C C . ASP A 1 98 ? -17.149 -3.258 -0.009 1.00 70.00 98 ASP A C 1
ATOM 812 O O . ASP A 1 98 ? -17.428 -2.719 1.066 1.00 70.00 98 ASP A O 1
ATOM 816 N N . SER A 1 99 ? -15.913 -3.169 -0.502 1.00 84.50 99 SER A N 1
ATOM 817 C CA . SER A 1 99 ? -14.791 -2.478 0.124 1.00 84.50 99 SER A CA 1
ATOM 818 C C . SER A 1 99 ? -14.756 -0.997 -0.259 1.00 84.50 99 SER A C 1
ATOM 820 O O . SER A 1 99 ? -15.091 -0.591 -1.370 1.00 84.50 99 SER A O 1
ATOM 822 N N . ILE A 1 100 ? -14.281 -0.155 0.657 1.00 88.94 100 ILE A N 1
ATOM 823 C CA . ILE A 1 100 ? -14.219 1.293 0.449 1.00 88.94 100 ILE A CA 1
ATOM 824 C C . ILE A 1 100 ? -13.000 1.625 -0.414 1.00 88.94 100 ILE A C 1
ATOM 826 O O . ILE A 1 100 ? -11.863 1.444 0.022 1.00 88.94 100 ILE A O 1
ATOM 830 N N . LEU A 1 101 ? -13.210 2.158 -1.619 1.00 91.44 101 LEU A N 1
ATOM 831 C CA . LEU A 1 101 ? -12.122 2.659 -2.460 1.00 91.44 101 LEU A CA 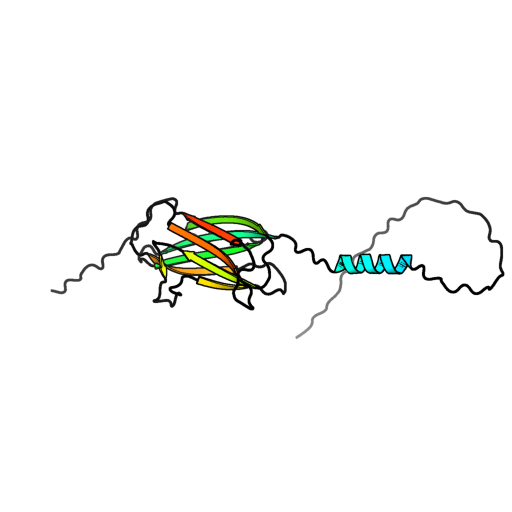1
ATOM 832 C C . LEU A 1 101 ? -11.512 3.931 -1.844 1.00 91.44 101 LEU A C 1
ATOM 834 O O . LEU A 1 101 ? -12.150 4.981 -1.809 1.00 91.44 101 LEU A O 1
ATOM 838 N N . LEU A 1 102 ? -10.257 3.848 -1.400 1.00 91.75 102 LEU A N 1
ATOM 839 C CA . LEU A 1 102 ? -9.533 4.965 -0.781 1.00 91.75 102 LEU A CA 1
ATOM 840 C C . LEU A 1 102 ? -8.703 5.781 -1.770 1.00 91.75 102 LEU A C 1
ATOM 842 O O . LEU A 1 102 ? -8.456 6.968 -1.548 1.00 91.75 102 LEU A O 1
ATOM 846 N N . ALA A 1 103 ? -8.196 5.130 -2.817 1.00 92.44 103 ALA A N 1
ATOM 847 C CA . ALA A 1 103 ? -7.365 5.764 -3.829 1.00 92.44 103 ALA A CA 1
ATOM 848 C C . ALA A 1 103 ? -7.396 4.978 -5.140 1.00 92.44 103 ALA A C 1
ATOM 850 O O . ALA A 1 103 ? -7.427 3.747 -5.150 1.00 92.44 103 ALA A O 1
ATOM 851 N N . LYS A 1 104 ? -7.331 5.704 -6.256 1.00 91.56 104 LYS A N 1
ATOM 852 C CA . LYS A 1 104 ? -7.233 5.141 -7.602 1.00 91.56 104 LYS A CA 1
ATOM 853 C C . LYS A 1 104 ? -6.387 6.054 -8.468 1.00 91.56 104 LYS A C 1
ATOM 855 O O . LYS A 1 104 ? -6.633 7.255 -8.525 1.00 91.56 104 LYS A O 1
ATOM 860 N N . THR A 1 105 ? -5.413 5.483 -9.160 1.00 90.00 105 THR A N 1
ATOM 861 C CA . THR A 1 105 ? -4.606 6.209 -10.141 1.00 90.00 105 THR A CA 1
ATOM 862 C C . THR A 1 105 ? -4.236 5.316 -11.314 1.00 90.00 105 THR A C 1
ATOM 864 O O . THR A 1 105 ? -4.327 4.087 -11.239 1.00 90.00 105 THR A O 1
ATOM 867 N N . ARG A 1 106 ? -3.827 5.954 -12.407 1.00 86.81 106 ARG A N 1
ATOM 868 C CA . ARG A 1 106 ? -3.354 5.310 -13.627 1.00 86.81 106 ARG A CA 1
ATOM 869 C C . ARG A 1 106 ? -2.099 6.021 -14.090 1.00 86.81 106 ARG A C 1
ATOM 871 O O . ARG A 1 106 ? -2.075 7.250 -14.117 1.00 86.81 106 ARG A O 1
ATOM 878 N N . ILE A 1 107 ? -1.068 5.257 -14.427 1.00 83.44 107 ILE A N 1
ATOM 879 C CA . ILE A 1 107 ? 0.178 5.796 -14.970 1.00 83.44 107 ILE A CA 1
ATOM 880 C C . ILE A 1 107 ? 0.628 4.940 -16.148 1.00 83.44 107 ILE A C 1
ATOM 882 O O . ILE A 1 107 ? 0.546 3.716 -16.087 1.00 83.44 107 ILE A O 1
ATOM 886 N N . ALA A 1 108 ? 1.165 5.576 -17.183 1.00 81.69 108 ALA A N 1
ATOM 887 C CA . ALA A 1 108 ? 1.997 4.899 -18.168 1.00 81.69 108 ALA A CA 1
ATOM 888 C C . ALA A 1 108 ? 3.438 4.904 -17.645 1.00 81.69 108 ALA A C 1
ATOM 890 O O . ALA A 1 108 ? 4.007 5.974 -17.418 1.00 81.69 108 ALA A O 1
ATOM 891 N N . LYS A 1 109 ? 4.005 3.728 -17.351 1.00 77.94 109 LYS A N 1
ATOM 892 C CA . LYS A 1 109 ? 5.380 3.621 -16.839 1.00 77.94 109 LYS A CA 1
ATOM 893 C C . LYS A 1 109 ? 5.956 2.239 -17.112 1.00 77.94 109 LYS A C 1
ATOM 895 O O . LYS A 1 109 ? 5.271 1.230 -16.987 1.00 77.94 109 LYS A O 1
ATOM 900 N N . VAL A 1 110 ? 7.252 2.177 -17.404 1.00 76.50 110 VAL A N 1
ATOM 901 C CA . VAL A 1 110 ? 7.982 0.904 -17.434 1.00 76.50 110 VAL A CA 1
ATOM 902 C C . VAL A 1 110 ? 8.308 0.484 -15.999 1.00 76.50 110 VAL A C 1
ATOM 904 O O . VAL A 1 110 ? 9.121 1.121 -15.324 1.00 76.50 110 VAL A O 1
ATOM 907 N N . ILE A 1 111 ? 7.700 -0.607 -15.528 1.00 77.69 111 ILE A N 1
ATOM 908 C CA . ILE A 1 111 ? 8.108 -1.263 -14.279 1.00 77.69 111 ILE A CA 1
ATOM 909 C C . ILE A 1 111 ? 9.216 -2.264 -14.613 1.00 77.69 111 ILE A C 1
ATOM 911 O O . ILE A 1 111 ? 8.982 -3.295 -15.245 1.00 77.69 111 ILE A O 1
ATOM 915 N N . LYS A 1 112 ? 10.446 -1.942 -14.206 1.00 78.12 112 LYS A N 1
ATOM 916 C CA . LYS A 1 112 ? 11.613 -2.795 -14.455 1.00 78.12 112 LYS A CA 1
ATOM 917 C C . LYS A 1 112 ? 11.583 -4.046 -13.565 1.00 78.12 112 LYS A C 1
ATOM 919 O O . LYS A 1 112 ? 11.106 -3.977 -12.433 1.00 78.12 112 LYS A O 1
ATOM 924 N N . PRO A 1 113 ? 12.132 -5.183 -14.034 1.00 80.94 113 PRO A N 1
ATOM 925 C CA . PRO A 1 113 ? 12.347 -6.349 -13.185 1.00 80.94 113 PRO A CA 1
ATOM 926 C C . PRO A 1 113 ? 13.198 -5.994 -11.964 1.00 80.94 113 PRO A C 1
ATOM 928 O O . PRO A 1 113 ? 14.203 -5.294 -12.093 1.00 80.94 113 PRO A O 1
ATOM 931 N N . GLY A 1 114 ? 12.825 -6.512 -10.800 1.00 85.75 114 GLY A N 1
ATOM 932 C CA . GLY A 1 114 ? 13.458 -6.165 -9.532 1.00 85.75 114 GLY A CA 1
ATOM 933 C C . GLY A 1 114 ? 12.557 -6.474 -8.346 1.00 85.75 114 GLY A C 1
ATOM 934 O O . GLY A 1 114 ? 11.655 -7.309 -8.442 1.00 85.75 114 GLY A O 1
ATOM 935 N N . VAL A 1 115 ? 12.806 -5.802 -7.224 1.00 91.00 115 VAL A N 1
ATOM 936 C CA . VAL A 1 115 ? 11.968 -5.906 -6.026 1.00 91.00 115 VAL A CA 1
ATOM 937 C C . VAL A 1 115 ? 11.079 -4.675 -5.947 1.00 91.00 115 VAL A C 1
ATOM 939 O O . VAL A 1 115 ? 11.562 -3.551 -5.978 1.00 91.00 115 VAL A O 1
ATOM 942 N N . ILE A 1 116 ? 9.776 -4.873 -5.825 1.00 92.75 116 ILE A N 1
ATOM 943 C CA . ILE A 1 116 ? 8.824 -3.809 -5.540 1.00 92.75 116 ILE A CA 1
ATOM 944 C C . ILE A 1 116 ? 8.612 -3.755 -4.039 1.00 92.75 116 ILE A C 1
ATOM 946 O O . ILE A 1 116 ? 8.357 -4.775 -3.401 1.00 92.75 116 ILE A O 1
ATOM 950 N N . ARG A 1 117 ? 8.702 -2.554 -3.479 1.00 95.12 117 ARG A N 1
ATOM 951 C CA . ARG A 1 117 ? 8.387 -2.276 -2.085 1.00 95.12 117 ARG A CA 1
ATOM 952 C C . ARG A 1 117 ? 7.098 -1.479 -2.008 1.00 95.12 117 ARG A C 1
ATOM 954 O O . ARG A 1 117 ? 7.015 -0.380 -2.545 1.00 95.12 117 ARG A O 1
ATOM 961 N N . VAL A 1 118 ? 6.118 -2.029 -1.308 1.00 96.94 118 VAL A N 1
ATOM 962 C CA . VAL A 1 118 ? 4.861 -1.365 -0.972 1.00 96.94 118 VAL A CA 1
ATOM 963 C C . VAL A 1 118 ? 4.937 -0.959 0.491 1.00 96.94 118 VAL A C 1
ATOM 965 O O . VAL A 1 118 ? 5.100 -1.813 1.359 1.00 96.94 118 VAL A O 1
ATOM 968 N N . ARG A 1 119 ? 4.855 0.340 0.769 1.00 97.50 119 ARG A N 1
ATOM 969 C CA . ARG A 1 119 ? 5.005 0.902 2.114 1.00 97.50 119 ARG A CA 1
ATOM 970 C C . ARG A 1 119 ? 3.805 1.767 2.460 1.00 97.50 119 ARG A C 1
ATOM 972 O O . ARG A 1 119 ? 3.513 2.735 1.754 1.00 97.50 119 ARG A O 1
ATOM 979 N N . LEU A 1 120 ? 3.148 1.436 3.565 1.00 97.75 120 LEU A N 1
ATOM 980 C CA . LEU A 1 120 ? 2.034 2.200 4.112 1.00 97.75 120 LEU A CA 1
ATOM 981 C C . LEU A 1 120 ? 2.527 3.101 5.248 1.00 97.75 120 LEU A C 1
ATOM 983 O O . LEU A 1 120 ? 3.191 2.653 6.177 1.00 97.75 120 LEU A O 1
ATOM 987 N N . VAL A 1 121 ? 2.178 4.383 5.182 1.00 96.56 121 VAL A N 1
ATOM 988 C CA . VAL A 1 121 ? 2.433 5.356 6.247 1.00 96.56 121 VAL A CA 1
ATOM 989 C C . VAL A 1 121 ? 1.099 5.911 6.717 1.00 96.56 121 VAL A C 1
ATOM 991 O O . VAL A 1 121 ? 0.377 6.545 5.949 1.00 96.56 121 VAL A O 1
ATOM 994 N N . SER A 1 122 ? 0.759 5.690 7.983 1.00 94.88 122 SER A N 1
ATOM 995 C CA . SER A 1 122 ? -0.469 6.215 8.577 1.00 94.88 122 SER A CA 1
ATOM 996 C C . SER A 1 122 ? -0.272 6.541 10.052 1.00 94.88 122 SER A C 1
ATOM 998 O O . SER A 1 122 ? 0.451 5.855 10.772 1.00 94.88 122 SER A O 1
ATOM 1000 N N . SER A 1 123 ? -0.938 7.600 10.507 1.00 91.06 123 SER A N 1
ATOM 1001 C CA . SER A 1 123 ? -1.068 7.915 11.927 1.00 91.06 123 SER A CA 1
ATOM 1002 C C . SER A 1 123 ? -2.231 7.172 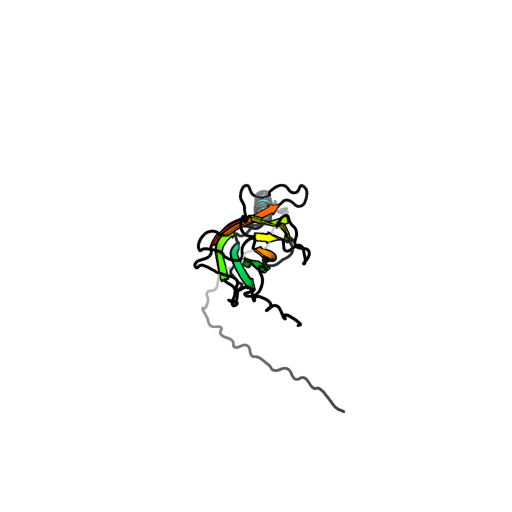12.589 1.00 91.06 123 SER A C 1
ATOM 1004 O O . SER A 1 123 ? -2.225 7.071 13.814 1.00 91.06 123 SER A O 1
ATOM 1006 N N . LEU A 1 124 ? -3.183 6.643 11.813 1.00 92.88 124 LEU A N 1
ATOM 1007 C CA . LEU A 1 124 ? -4.436 6.042 12.286 1.00 92.88 124 LEU A CA 1
ATOM 1008 C C . LEU A 1 124 ? -4.385 4.514 12.358 1.00 92.88 124 LEU A C 1
ATOM 1010 O O . LEU A 1 124 ? -5.035 3.928 13.223 1.00 92.88 124 LEU A O 1
ATOM 1014 N N . PHE A 1 125 ? -3.601 3.887 11.483 1.00 94.12 125 PHE A N 1
ATOM 1015 C CA . PHE A 1 125 ? -3.421 2.439 11.442 1.00 94.12 125 PHE A CA 1
ATOM 1016 C C . PHE A 1 125 ? -2.150 2.003 12.176 1.00 94.12 125 PHE A C 1
ATOM 1018 O O . PHE A 1 125 ? -1.143 2.716 12.194 1.00 94.12 125 PHE A O 1
ATOM 1025 N N . ILE A 1 126 ? -2.199 0.808 12.754 1.00 95.44 126 ILE A N 1
ATOM 1026 C CA . ILE A 1 126 ? -1.044 0.017 13.189 1.00 95.44 126 ILE A CA 1
ATOM 1027 C C . ILE A 1 126 ? -1.139 -1.379 12.571 1.00 95.44 126 ILE A C 1
ATOM 1029 O O . ILE A 1 126 ? -2.219 -1.788 12.149 1.00 95.44 126 ILE A O 1
ATOM 1033 N N . ALA A 1 127 ? -0.024 -2.103 12.514 1.00 96.50 127 ALA A N 1
ATOM 1034 C CA . ALA A 1 127 ? -0.028 -3.502 12.097 1.00 96.50 127 ALA A CA 1
ATOM 1035 C C . ALA A 1 127 ? -0.831 -4.357 13.088 1.00 96.50 127 ALA A C 1
ATOM 1037 O O . ALA A 1 127 ? -0.652 -4.223 14.301 1.00 96.50 127 ALA A O 1
ATOM 1038 N N . ASP A 1 128 ? -1.685 -5.243 12.577 1.00 95.81 128 ASP A N 1
ATOM 1039 C CA . ASP A 1 128 ? -2.315 -6.283 13.389 1.00 95.81 128 ASP A CA 1
ATOM 1040 C C . ASP A 1 128 ? -1.302 -7.412 13.633 1.00 95.81 128 ASP A C 1
ATOM 1042 O O . ASP A 1 128 ? -1.160 -8.362 12.858 1.00 95.81 128 ASP A O 1
ATOM 1046 N N . VAL A 1 129 ? -0.540 -7.269 14.714 1.00 93.00 129 VAL A N 1
ATOM 1047 C CA . VAL A 1 129 ? 0.516 -8.218 15.085 1.00 93.00 129 VAL A CA 1
ATOM 1048 C C . VAL A 1 129 ? -0.030 -9.580 15.519 1.00 93.00 129 VAL A C 1
ATOM 1050 O O . VAL A 1 129 ? 0.707 -10.563 15.448 1.00 93.00 129 VAL A O 1
ATOM 1053 N N . ASP A 1 130 ? -1.312 -9.676 15.898 1.00 91.94 130 ASP A N 1
ATOM 1054 C CA . ASP A 1 130 ? -1.942 -10.952 16.275 1.00 91.94 130 ASP A CA 1
ATOM 1055 C C . ASP A 1 130 ? -2.031 -11.910 15.083 1.00 91.94 130 ASP A C 1
ATOM 1057 O O . ASP A 1 130 ? -2.036 -13.129 15.252 1.00 91.94 130 ASP A O 1
ATOM 1061 N N . VAL A 1 131 ? -2.096 -11.358 13.868 1.00 92.88 131 VAL A N 1
ATOM 1062 C CA . VAL A 1 131 ? -2.085 -12.117 12.610 1.00 92.88 131 VAL A CA 1
ATOM 1063 C C . VAL A 1 131 ? -0.724 -12.063 11.916 1.00 92.88 131 VAL A C 1
ATOM 1065 O O . VAL A 1 131 ? -0.622 -12.345 10.724 1.00 92.88 131 VAL A O 1
ATOM 1068 N N . TYR A 1 132 ? 0.329 -11.742 12.675 1.00 92.25 132 TYR A N 1
ATOM 1069 C CA . TYR A 1 132 ? 1.717 -11.683 12.218 1.00 92.25 132 TYR A CA 1
ATOM 1070 C C . TYR A 1 132 ? 1.978 -10.645 11.116 1.00 92.25 132 TYR A C 1
ATOM 1072 O O . TYR A 1 132 ? 2.877 -10.837 10.294 1.00 92.25 132 TYR A O 1
ATOM 1080 N N . GLU A 1 133 ? 1.224 -9.541 11.087 1.00 96.31 133 GLU A N 1
ATOM 1081 C CA . GLU A 1 133 ? 1.555 -8.433 10.191 1.00 96.31 133 GLU A CA 1
ATOM 1082 C C . GLU A 1 133 ? 2.863 -7.750 10.619 1.00 96.31 133 GLU A C 1
ATOM 1084 O O . GLU A 1 133 ? 3.142 -7.568 11.808 1.00 96.31 133 GLU A O 1
ATOM 1089 N N . ASP A 1 134 ? 3.667 -7.352 9.632 1.00 93.62 134 ASP A N 1
ATOM 1090 C CA . ASP A 1 134 ? 4.927 -6.656 9.870 1.00 93.62 134 ASP A CA 1
ATOM 1091 C C . ASP A 1 134 ? 4.664 -5.244 10.423 1.00 93.62 134 ASP A C 1
ATOM 1093 O O . ASP A 1 134 ? 3.992 -4.419 9.796 1.00 93.62 134 ASP A O 1
ATOM 1097 N N . SER A 1 135 ? 5.241 -4.941 11.590 1.00 93.81 135 SER A N 1
ATOM 1098 C CA . SER A 1 135 ? 5.104 -3.645 12.266 1.00 93.81 135 SER A CA 1
ATOM 1099 C C . SER A 1 135 ? 5.642 -2.467 11.453 1.00 93.81 135 SER A C 1
ATOM 1101 O O . SER A 1 135 ? 5.214 -1.331 11.663 1.00 93.81 135 SER A O 1
ATOM 1103 N N . SER A 1 136 ? 6.543 -2.724 10.502 1.00 94.44 136 SER A N 1
ATOM 1104 C CA . SER A 1 136 ? 7.046 -1.717 9.569 1.00 94.44 136 SER A CA 1
ATOM 1105 C C . SER A 1 136 ? 6.025 -1.317 8.501 1.00 94.44 136 SER A C 1
ATOM 1107 O O . SER A 1 136 ? 6.220 -0.292 7.845 1.00 94.44 136 SER A O 1
ATOM 1109 N N . LEU A 1 137 ? 4.945 -2.094 8.328 1.00 96.56 137 LEU A N 1
ATOM 1110 C CA . LEU A 1 137 ? 3.940 -1.922 7.276 1.00 96.56 137 LEU A CA 1
ATOM 1111 C C . LEU A 1 137 ? 4.573 -1.829 5.878 1.00 96.56 137 LEU A C 1
ATOM 1113 O O . LEU A 1 137 ? 4.199 -1.003 5.036 1.00 96.56 137 LEU A O 1
ATOM 1117 N N . ILE A 1 138 ? 5.552 -2.703 5.640 1.00 96.75 138 ILE A N 1
ATOM 1118 C CA . ILE A 1 138 ? 6.246 -2.866 4.367 1.00 96.75 138 ILE A CA 1
ATOM 1119 C C . ILE A 1 138 ? 5.972 -4.267 3.827 1.00 96.75 138 ILE A C 1
ATOM 1121 O O . ILE A 1 138 ? 6.133 -5.260 4.527 1.00 96.75 138 ILE A O 1
ATOM 1125 N N . LYS A 1 139 ? 5.617 -4.357 2.543 1.00 96.31 139 LYS A N 1
ATOM 1126 C CA . LYS A 1 139 ? 5.543 -5.626 1.813 1.00 96.31 139 LYS A CA 1
ATOM 1127 C C . LYS A 1 139 ? 6.406 -5.582 0.569 1.00 96.31 139 LYS A C 1
ATOM 1129 O O . LYS A 1 139 ? 6.494 -4.558 -0.107 1.00 96.31 139 LYS A O 1
ATOM 1134 N N . LEU A 1 140 ? 7.039 -6.711 0.273 1.00 94.25 140 LEU A N 1
ATOM 1135 C CA . LEU A 1 140 ? 7.893 -6.875 -0.896 1.00 94.25 140 LEU A CA 1
ATOM 1136 C C . LEU A 1 140 ? 7.213 -7.780 -1.927 1.00 94.25 140 LEU A C 1
ATOM 1138 O O . LEU A 1 140 ? 6.523 -8.740 -1.577 1.00 94.25 140 LEU A O 1
ATOM 1142 N N . GLU A 1 141 ? 7.417 -7.466 -3.200 1.00 92.88 141 GLU A N 1
ATOM 1143 C CA . GLU A 1 141 ? 7.046 -8.295 -4.347 1.00 92.88 141 GLU A CA 1
ATOM 1144 C C . GLU A 1 141 ? 8.247 -8.430 -5.280 1.00 92.88 141 GLU A C 1
ATOM 1146 O O . GLU A 1 141 ? 9.012 -7.483 -5.437 1.00 92.88 141 GLU A O 1
ATOM 1151 N N . THR A 1 142 ? 8.452 -9.595 -5.895 1.00 89.31 142 THR A N 1
ATOM 1152 C CA . THR A 1 142 ? 9.599 -9.801 -6.792 1.00 89.31 142 THR A CA 1
ATOM 1153 C C . THR A 1 142 ? 9.125 -9.936 -8.227 1.00 89.31 142 THR A C 1
ATOM 1155 O O . THR A 1 142 ? 8.605 -10.972 -8.635 1.00 89.31 142 THR A O 1
ATOM 1158 N N . ILE A 1 143 ? 9.406 -8.916 -9.031 1.00 84.56 143 ILE A N 1
ATOM 1159 C CA . ILE A 1 143 ? 9.049 -8.880 -10.444 1.00 84.56 143 ILE A CA 1
ATOM 1160 C C . ILE A 1 143 ? 10.125 -9.591 -11.260 1.00 84.56 143 ILE A C 1
ATOM 1162 O O . ILE A 1 143 ? 11.263 -9.129 -11.396 1.00 84.56 143 ILE A O 1
ATOM 1166 N N . LYS A 1 144 ? 9.760 -10.744 -11.824 1.00 79.31 144 LYS A N 1
ATOM 1167 C CA . LYS A 1 144 ? 10.645 -11.557 -12.663 1.00 79.31 144 LYS A CA 1
ATOM 1168 C C . LYS A 1 144 ? 10.471 -11.189 -14.134 1.00 79.31 144 LYS A C 1
ATOM 1170 O O . LYS A 1 144 ? 9.371 -11.033 -14.635 1.00 79.31 144 LYS A O 1
ATOM 1175 N N . LYS A 1 145 ? 11.583 -11.174 -14.869 1.00 68.62 145 LYS A N 1
ATOM 1176 C CA . LYS A 1 145 ? 11.691 -10.790 -16.293 1.00 68.62 145 LYS A CA 1
ATOM 1177 C C . LYS A 1 145 ? 10.931 -11.698 -17.287 1.00 68.62 145 LYS A C 1
ATOM 1179 O O . LYS A 1 145 ? 11.065 -11.525 -18.495 1.00 68.62 145 LYS A O 1
ATOM 1184 N N . LYS A 1 146 ? 10.224 -12.727 -16.813 1.00 52.16 146 LYS A N 1
ATOM 1185 C CA . LYS A 1 146 ? 9.760 -13.869 -17.613 1.00 52.16 146 LYS A CA 1
ATOM 1186 C C . LYS A 1 146 ? 8.237 -13.812 -17.792 1.00 52.16 146 LYS A C 1
ATOM 1188 O O . LYS A 1 146 ? 7.518 -14.502 -17.091 1.00 52.16 146 LYS A O 1
ATOM 1193 N N . HIS A 1 147 ? 7.814 -13.049 -18.799 1.00 46.41 147 HIS A N 1
ATOM 1194 C CA . HIS A 1 147 ? 6.474 -13.033 -19.405 1.00 46.41 147 HIS A CA 1
ATOM 1195 C C . HIS A 1 147 ? 5.314 -12.430 -18.596 1.00 46.41 147 HIS A C 1
ATOM 1197 O O . HIS A 1 147 ? 5.078 -12.812 -17.462 1.00 46.41 147 HIS A O 1
ATOM 1203 N N . SER A 1 148 ? 4.530 -11.610 -19.313 1.00 55.56 148 SER A N 1
ATOM 1204 C CA . SER A 1 148 ? 3.146 -11.204 -19.031 1.00 55.56 148 SER A CA 1
ATOM 1205 C C . SER A 1 148 ? 2.948 -10.367 -17.768 1.00 55.56 148 SER A C 1
ATOM 1207 O O . SER A 1 148 ? 2.942 -10.927 -16.686 1.00 55.56 148 SER A O 1
ATOM 1209 N N . TYR A 1 149 ? 2.728 -9.061 -17.967 1.00 63.50 149 TYR A N 1
ATOM 1210 C CA . TYR A 1 149 ? 2.163 -8.068 -17.041 1.00 63.50 149 TYR A CA 1
ATOM 1211 C C . TYR A 1 149 ? 2.624 -8.153 -15.579 1.00 63.50 149 TYR A C 1
ATOM 1213 O O . TYR A 1 149 ? 2.317 -9.096 -14.855 1.00 63.50 149 TYR A O 1
ATOM 1221 N N . ASN A 1 150 ? 3.290 -7.102 -15.097 1.00 76.81 150 ASN A N 1
ATOM 1222 C CA . ASN A 1 150 ? 3.778 -7.020 -13.715 1.00 76.81 150 ASN A CA 1
ATOM 1223 C C . ASN A 1 150 ? 2.647 -6.685 -12.723 1.00 76.81 150 ASN A C 1
ATOM 1225 O O . ASN A 1 150 ? 2.725 -5.710 -11.975 1.00 76.81 150 ASN A O 1
ATOM 1229 N N . ASN A 1 151 ? 1.579 -7.476 -12.757 1.00 86.44 151 ASN A N 1
ATOM 1230 C CA . ASN A 1 151 ? 0.441 -7.372 -11.863 1.00 86.44 151 ASN A CA 1
ATOM 1231 C C . ASN A 1 151 ? 0.801 -7.960 -10.499 1.00 86.44 151 ASN A C 1
ATOM 1233 O O . ASN A 1 151 ? 1.440 -9.010 -10.422 1.00 86.44 151 ASN A O 1
ATOM 1237 N N . PHE A 1 152 ? 0.347 -7.319 -9.429 1.00 89.88 152 PHE A N 1
ATOM 1238 C CA . PHE A 1 152 ? 0.472 -7.855 -8.081 1.00 89.88 152 PHE A CA 1
ATOM 1239 C C . PHE A 1 152 ? -0.586 -7.272 -7.151 1.00 89.88 152 PHE A C 1
ATOM 1241 O O . PHE A 1 152 ? -1.102 -6.171 -7.356 1.00 89.88 152 PHE A O 1
ATOM 1248 N N . ASP A 1 153 ? -0.862 -8.013 -6.090 1.00 92.25 153 ASP A N 1
ATOM 1249 C CA . ASP A 1 153 ? -1.731 -7.640 -4.993 1.00 92.25 153 ASP A CA 1
ATOM 1250 C C . ASP A 1 153 ? -0.984 -7.740 -3.658 1.00 92.25 153 ASP A C 1
ATOM 1252 O O . ASP A 1 153 ? -0.121 -8.595 -3.438 1.00 92.25 153 ASP A O 1
ATOM 1256 N N . LYS A 1 154 ? -1.274 -6.805 -2.754 1.00 95.56 154 LYS A N 1
ATOM 1257 C CA . LYS A 1 154 ? -0.779 -6.825 -1.378 1.00 95.56 154 LYS A CA 1
ATOM 1258 C C .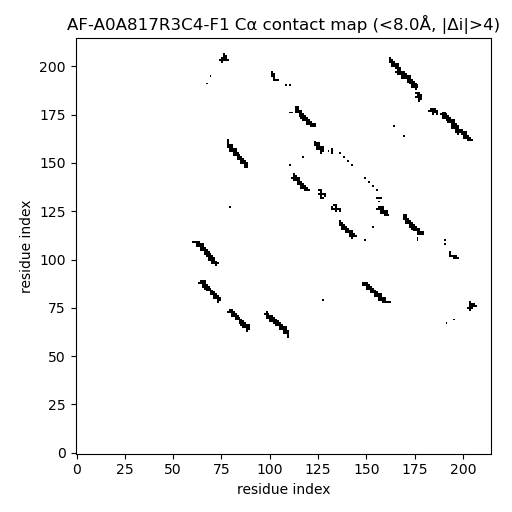 LYS A 1 154 ? -1.890 -6.417 -0.438 1.00 95.56 154 LYS A C 1
ATOM 1260 O O . LYS A 1 154 ? -2.456 -5.345 -0.584 1.00 95.56 154 LYS A O 1
ATOM 1265 N N . GLN A 1 155 ? -2.130 -7.244 0.563 1.00 95.94 155 GLN A N 1
ATOM 1266 C CA . GLN A 1 155 ? -3.068 -6.958 1.636 1.00 95.94 155 GLN A CA 1
ATOM 1267 C C . GLN A 1 155 ? -2.294 -6.636 2.908 1.00 95.94 155 GLN A C 1
ATOM 1269 O O . GLN A 1 155 ? -1.399 -7.399 3.256 1.00 95.94 155 GLN A O 1
ATOM 1274 N N . PHE A 1 156 ? -2.635 -5.553 3.602 1.00 97.25 156 PHE A N 1
ATOM 1275 C CA . PHE A 1 156 ? -2.171 -5.252 4.957 1.00 97.25 156 PHE A CA 1
ATOM 1276 C C . PHE A 1 156 ? -3.268 -5.593 5.963 1.00 97.25 156 PHE A C 1
ATOM 1278 O O . PHE A 1 156 ? -4.398 -5.136 5.800 1.00 97.25 156 PHE A O 1
ATOM 1285 N N . ALA A 1 157 ? -2.934 -6.342 7.009 1.00 97.19 157 ALA A N 1
ATOM 1286 C CA . ALA A 1 157 ? -3.796 -6.539 8.164 1.00 97.19 157 ALA A CA 1
ATOM 1287 C C . ALA A 1 157 ? -3.508 -5.461 9.214 1.00 97.19 157 ALA A C 1
ATOM 1289 O O . ALA A 1 157 ? -2.396 -5.324 9.722 1.00 97.19 157 ALA A O 1
ATOM 1290 N N . LEU A 1 158 ? -4.513 -4.650 9.514 1.00 96.69 158 LEU A N 1
ATOM 1291 C CA . LEU A 1 158 ? -4.352 -3.420 10.271 1.00 96.69 158 LEU A CA 1
ATOM 1292 C C . LEU A 1 158 ? -5.303 -3.389 11.460 1.00 96.69 158 LEU A C 1
ATOM 1294 O O . LEU A 1 158 ? -6.414 -3.914 11.416 1.00 96.69 158 LEU A O 1
ATOM 1298 N N . GLN A 1 159 ? -4.895 -2.674 12.497 1.00 95.06 159 GLN A N 1
ATOM 1299 C CA . GLN A 1 159 ? -5.765 -2.256 13.580 1.00 95.06 159 GLN A CA 1
ATOM 1300 C C . GLN A 1 159 ? -5.839 -0.730 13.612 1.00 95.06 159 GLN A C 1
ATOM 1302 O O . GLN A 1 159 ? -4.848 -0.020 13.432 1.00 95.06 159 GLN A O 1
ATOM 1307 N N . LEU A 1 160 ? -7.036 -0.212 13.833 1.00 93.25 160 LEU A N 1
ATOM 1308 C CA . LEU A 1 160 ? -7.285 1.195 14.071 1.00 93.25 160 LEU A CA 1
ATOM 1309 C C . LEU A 1 160 ? -6.891 1.556 15.495 1.00 93.25 160 LEU A C 1
ATOM 1311 O O . LEU A 1 160 ? -7.273 0.878 16.448 1.00 93.25 160 LEU A O 1
ATOM 1315 N N . LYS A 1 161 ? -6.167 2.666 15.644 1.00 92.56 161 LYS A N 1
ATOM 1316 C CA . LYS A 1 161 ? -5.819 3.198 16.969 1.00 92.56 161 LYS A CA 1
ATOM 1317 C C . LYS A 1 161 ? -7.042 3.699 17.736 1.00 92.56 161 LYS A C 1
ATOM 1319 O O . LYS A 1 161 ? -7.062 3.612 18.957 1.00 92.56 161 LYS A O 1
ATOM 1324 N N . ASN A 1 162 ? -8.039 4.210 17.012 1.00 88.06 162 ASN A N 1
ATOM 1325 C CA . ASN A 1 162 ? -9.277 4.756 17.557 1.00 88.06 162 ASN A CA 1
ATOM 1326 C C . ASN A 1 162 ? -10.481 4.116 16.861 1.00 88.06 162 ASN A C 1
ATOM 1328 O O . ASN A 1 162 ? -10.426 3.811 15.673 1.00 88.06 162 ASN A O 1
ATOM 1332 N N . ASN A 1 163 ? -11.606 4.017 17.565 1.00 85.75 163 ASN A N 1
ATOM 1333 C CA . ASN A 1 163 ? -12.834 3.409 17.037 1.00 85.75 163 ASN A CA 1
ATOM 1334 C C . ASN A 1 163 ? -13.564 4.298 16.014 1.00 85.75 163 ASN A C 1
ATOM 1336 O O . ASN A 1 163 ? -14.598 3.904 15.484 1.00 85.75 163 ASN A O 1
ATOM 1340 N N . ARG A 1 164 ? -13.054 5.504 15.749 1.00 88.25 164 ARG A N 1
ATOM 1341 C CA . ARG A 1 164 ? -13.682 6.505 14.889 1.00 88.25 164 ARG A CA 1
ATOM 1342 C C . ARG A 1 164 ? -12.657 7.119 13.946 1.00 88.25 164 ARG A C 1
ATOM 1344 O O . ARG A 1 164 ? -11.559 7.488 14.369 1.00 88.25 164 ARG A O 1
ATOM 1351 N N . ILE A 1 165 ? -13.039 7.241 12.680 1.00 89.44 165 ILE A N 1
ATOM 1352 C CA . ILE A 1 165 ? -12.241 7.818 11.601 1.00 89.44 165 ILE A CA 1
ATOM 1353 C C . ILE A 1 165 ? -13.082 8.898 10.927 1.00 89.44 165 ILE A C 1
ATOM 1355 O O . ILE A 1 165 ? -14.127 8.605 10.352 1.00 89.44 165 ILE A O 1
ATOM 1359 N N . GLY A 1 166 ? -12.626 10.146 10.990 1.00 89.19 166 GLY A N 1
ATOM 1360 C CA . GLY A 1 166 ? -13.264 11.239 10.261 1.00 89.19 166 GLY A CA 1
ATOM 1361 C C . GLY A 1 166 ? -12.971 11.188 8.754 1.00 89.19 166 GLY A C 1
ATOM 1362 O O . GLY A 1 166 ? -12.058 10.478 8.322 1.00 89.19 166 GLY A O 1
ATOM 1363 N N . PRO A 1 167 ? -13.702 11.969 7.942 1.00 93.19 167 PRO A N 1
ATOM 1364 C CA . PRO A 1 167 ? -13.383 12.129 6.528 1.00 93.19 167 PRO A CA 1
ATOM 1365 C C . PRO A 1 167 ? -12.021 12.819 6.346 1.00 93.19 167 PRO A C 1
ATOM 1367 O O . PRO A 1 167 ? -11.587 13.613 7.184 1.00 93.19 167 PRO A O 1
ATOM 1370 N N . GLY A 1 168 ? -11.364 12.556 5.216 1.00 93.50 168 GLY A N 1
ATOM 1371 C CA . GLY A 1 168 ? -10.074 13.152 4.858 1.00 93.50 168 GLY A CA 1
ATOM 1372 C C . GLY A 1 168 ? -8.971 12.124 4.619 1.00 93.50 168 GLY A C 1
ATOM 1373 O O . GLY A 1 168 ? -9.240 10.944 4.403 1.00 93.50 168 GLY A O 1
ATOM 1374 N N . VAL A 1 169 ? -7.716 12.584 4.614 1.00 94.88 169 VAL A N 1
ATOM 1375 C CA . VAL A 1 169 ? -6.547 11.729 4.359 1.00 94.88 169 VAL A CA 1
ATOM 1376 C C . VAL A 1 169 ? -6.220 10.911 5.606 1.00 94.88 169 VAL A C 1
ATOM 1378 O O . VAL A 1 169 ? -5.846 11.461 6.640 1.00 94.88 169 VAL A O 1
ATOM 1381 N N . ILE A 1 170 ? -6.319 9.592 5.484 1.00 94.88 170 ILE A N 1
ATOM 1382 C CA . ILE A 1 170 ? -6.113 8.631 6.576 1.00 94.88 170 ILE A CA 1
ATOM 1383 C C . ILE A 1 170 ? -4.748 7.936 6.512 1.00 94.88 170 ILE A C 1
ATOM 1385 O O . ILE A 1 170 ? -4.328 7.260 7.453 1.00 94.88 170 ILE A O 1
ATOM 1389 N N . GLY A 1 171 ? -4.026 8.102 5.407 1.00 95.94 171 GLY A N 1
ATOM 1390 C CA . GLY A 1 171 ? -2.697 7.540 5.221 1.00 95.94 171 GLY A CA 1
ATOM 1391 C C . GLY A 1 171 ? -2.130 7.845 3.844 1.00 95.94 171 GLY A C 1
ATOM 1392 O O . GLY A 1 171 ? -2.750 8.521 3.023 1.00 95.94 171 GLY A O 1
ATOM 1393 N N . LYS A 1 172 ? -0.932 7.328 3.595 1.00 97.50 172 LYS A N 1
ATOM 1394 C CA . LYS A 1 172 ? -0.229 7.468 2.328 1.00 97.50 172 LYS A CA 1
ATOM 1395 C C . LYS A 1 172 ? 0.448 6.161 1.951 1.00 97.50 172 LYS A C 1
ATOM 1397 O O . LYS A 1 172 ? 1.090 5.532 2.793 1.00 97.50 172 LYS A O 1
ATOM 1402 N N . LEU A 1 173 ? 0.307 5.768 0.692 1.00 97.75 173 LEU A N 1
ATOM 1403 C CA . LEU A 1 173 ? 0.904 4.562 0.139 1.00 97.75 173 LEU A CA 1
ATOM 1404 C C . LEU A 1 173 ? 2.020 4.928 -0.839 1.00 97.75 173 LEU A C 1
ATOM 1406 O O . LEU A 1 173 ? 1.829 5.767 -1.721 1.00 97.75 173 LEU A O 1
ATOM 1410 N N . PHE A 1 174 ? 3.162 4.264 -0.694 1.00 96.88 174 PHE A N 1
ATOM 1411 C CA . PHE A 1 174 ? 4.300 4.370 -1.599 1.00 96.88 174 PHE A CA 1
ATOM 1412 C C . PHE A 1 174 ? 4.567 3.011 -2.240 1.00 96.88 174 PHE A C 1
ATOM 1414 O O . PHE A 1 174 ? 4.677 2.006 -1.538 1.00 96.88 174 PHE A O 1
ATOM 1421 N N . ILE A 1 175 ? 4.689 2.987 -3.564 1.00 95.06 175 ILE A N 1
ATOM 1422 C CA . ILE A 1 175 ? 5.089 1.804 -4.329 1.00 95.06 175 ILE A CA 1
ATOM 1423 C C . ILE A 1 175 ? 6.392 2.146 -5.031 1.00 95.06 175 ILE A C 1
ATOM 1425 O O . ILE A 1 175 ? 6.427 3.028 -5.883 1.00 95.06 175 ILE A O 1
ATOM 1429 N N . GLU A 1 176 ? 7.472 1.478 -4.656 1.00 94.31 176 GLU A N 1
ATOM 1430 C CA . GLU A 1 176 ? 8.842 1.834 -5.020 1.00 94.31 176 GLU A CA 1
ATOM 1431 C C . GLU A 1 176 ? 9.537 0.638 -5.680 1.00 94.31 176 GLU A C 1
ATOM 1433 O O . GLU A 1 176 ? 9.259 -0.510 -5.343 1.00 94.31 176 GLU A O 1
ATOM 1438 N N . SER A 1 177 ? 10.459 0.900 -6.607 1.00 91.12 177 SER A N 1
ATOM 1439 C CA . SER A 1 177 ? 11.260 -0.139 -7.261 1.00 91.12 177 SER A CA 1
ATOM 1440 C C . SER A 1 177 ? 12.660 -0.157 -6.666 1.00 91.12 177 SER A C 1
ATOM 1442 O O . SER A 1 177 ? 13.317 0.883 -6.633 1.00 91.12 177 SER A O 1
ATOM 1444 N N . LEU A 1 178 ? 13.122 -1.327 -6.242 1.00 91.06 178 LEU A N 1
ATOM 1445 C CA . LEU A 1 178 ? 14.423 -1.561 -5.629 1.00 91.06 178 LEU A CA 1
ATOM 1446 C C . LEU A 1 178 ? 15.254 -2.540 -6.463 1.00 91.06 178 LEU A C 1
ATOM 1448 O O . LEU A 1 178 ? 14.738 -3.526 -7.000 1.00 91.06 178 LEU A O 1
ATOM 1452 N N . ASP A 1 179 ? 16.553 -2.273 -6.547 1.00 86.62 179 ASP A N 1
ATOM 1453 C CA . ASP A 1 179 ? 17.525 -3.157 -7.173 1.00 86.62 179 ASP A CA 1
ATOM 1454 C C . ASP A 1 179 ? 17.752 -4.364 -6.248 1.00 86.62 179 ASP A C 1
ATOM 1456 O O . ASP A 1 179 ? 18.106 -4.191 -5.077 1.00 86.62 179 ASP A O 1
ATOM 1460 N N . PRO A 1 180 ? 17.553 -5.598 -6.742 1.00 83.50 180 PRO A N 1
ATOM 1461 C CA . PRO A 1 180 ? 17.702 -6.805 -5.933 1.00 83.50 180 PRO A CA 1
ATOM 1462 C C . PRO A 1 180 ? 19.132 -7.028 -5.413 1.00 83.50 180 PRO A C 1
ATOM 1464 O O . PRO A 1 180 ? 19.318 -7.796 -4.474 1.00 83.50 180 PRO A O 1
ATOM 1467 N N . SER A 1 181 ? 20.138 -6.392 -6.016 1.00 85.81 181 SER A N 1
ATOM 1468 C CA . SER A 1 181 ? 21.557 -6.609 -5.713 1.00 85.81 181 SER A CA 1
ATOM 1469 C C . SER A 1 181 ? 22.022 -5.824 -4.488 1.00 85.81 181 SER A C 1
ATOM 1471 O O . SER A 1 181 ? 22.885 -6.289 -3.748 1.00 85.81 181 SER A O 1
ATOM 1473 N N . ASN A 1 182 ? 21.486 -4.618 -4.288 1.00 87.19 182 ASN A N 1
ATOM 1474 C CA . ASN A 1 182 ? 21.947 -3.688 -3.253 1.00 87.19 182 ASN A CA 1
ATOM 1475 C C . ASN A 1 182 ? 20.806 -3.017 -2.460 1.00 87.19 182 ASN A C 1
ATOM 1477 O O . ASN A 1 182 ? 21.086 -2.249 -1.544 1.00 87.19 182 ASN A O 1
ATOM 1481 N N . GLY A 1 183 ? 19.538 -3.267 -2.808 1.00 84.75 183 GLY A N 1
ATOM 1482 C CA . GLY A 1 183 ? 18.365 -2.661 -2.170 1.00 84.75 183 GLY A CA 1
ATOM 1483 C C . GLY A 1 183 ? 18.179 -1.165 -2.452 1.00 84.75 183 GLY A C 1
ATOM 1484 O O . GLY A 1 183 ? 17.312 -0.537 -1.846 1.00 84.75 183 GLY A O 1
ATOM 1485 N N . SER A 1 184 ? 18.984 -0.582 -3.344 1.00 88.25 184 SER A N 1
ATOM 1486 C CA . SER A 1 184 ? 18.880 0.822 -3.748 1.00 88.25 184 SER A CA 1
ATOM 1487 C C . SER A 1 184 ? 17.662 1.054 -4.639 1.00 88.25 184 SER A C 1
ATOM 1489 O O . SER A 1 184 ? 17.173 0.132 -5.288 1.00 88.25 184 SER A O 1
ATOM 1491 N N . TYR A 1 185 ? 17.155 2.284 -4.683 1.00 86.94 185 TYR A N 1
ATOM 1492 C CA . TYR A 1 185 ? 16.042 2.619 -5.566 1.00 86.94 185 TYR A CA 1
ATOM 1493 C C . TYR A 1 185 ? 16.472 2.581 -7.033 1.00 86.94 185 TYR A C 1
ATOM 1495 O O . TYR A 1 185 ? 17.466 3.193 -7.413 1.00 86.94 185 TYR A O 1
ATOM 1503 N N . ILE A 1 186 ? 15.680 1.904 -7.864 1.00 84.88 186 ILE A N 1
ATOM 1504 C CA . ILE A 1 186 ? 15.870 1.884 -9.322 1.00 84.88 186 ILE A CA 1
ATOM 1505 C C . ILE A 1 186 ? 15.436 3.221 -9.940 1.00 84.88 186 ILE A C 1
ATOM 1507 O O . ILE A 1 186 ? 16.011 3.658 -10.933 1.00 84.88 186 ILE A O 1
ATOM 1511 N N . ASN A 1 187 ? 14.424 3.866 -9.353 1.00 80.69 187 ASN A N 1
ATOM 1512 C CA . ASN A 1 187 ? 13.865 5.129 -9.827 1.00 80.69 187 ASN A CA 1
ATOM 1513 C C . ASN A 1 187 ? 14.115 6.237 -8.797 1.00 80.69 187 ASN A C 1
ATOM 1515 O O . ASN A 1 187 ? 14.033 5.987 -7.597 1.00 80.69 187 ASN A O 1
ATOM 1519 N N . GLU A 1 188 ? 14.327 7.470 -9.263 1.00 79.56 188 GLU A N 1
ATOM 1520 C CA . GLU A 1 188 ? 14.449 8.653 -8.390 1.00 79.56 188 GLU A CA 1
ATOM 1521 C C . GLU A 1 188 ? 13.162 8.938 -7.597 1.00 79.56 188 GLU A C 1
ATOM 1523 O O . GLU A 1 188 ? 13.209 9.515 -6.513 1.00 79.56 188 GLU A O 1
ATOM 1528 N N . SER A 1 189 ? 12.010 8.515 -8.128 1.00 85.94 189 SER A N 1
ATOM 1529 C CA . SER A 1 189 ? 10.695 8.676 -7.512 1.00 85.94 189 SER A CA 1
ATOM 1530 C C . SER A 1 189 ? 9.938 7.348 -7.415 1.00 85.94 189 SER A C 1
ATOM 1532 O O . SER A 1 189 ? 10.173 6.434 -8.223 1.00 85.94 189 SER A O 1
ATOM 1534 N N . PRO A 1 190 ? 8.995 7.226 -6.457 1.00 90.25 190 PRO A N 1
ATOM 1535 C CA . PRO A 1 190 ? 8.085 6.092 -6.398 1.00 90.25 190 PRO A CA 1
ATOM 1536 C C . PRO A 1 190 ? 7.406 5.828 -7.752 1.00 90.25 190 PRO A C 1
ATOM 1538 O O . PRO A 1 190 ? 7.177 6.722 -8.572 1.00 90.25 190 PRO A O 1
ATOM 1541 N N . ILE A 1 191 ? 7.077 4.566 -8.009 1.00 90.88 191 ILE A N 1
ATOM 1542 C CA . ILE A 1 191 ? 6.185 4.184 -9.106 1.00 90.88 191 ILE A CA 1
ATOM 1543 C C . ILE A 1 191 ? 4.816 4.817 -8.850 1.00 90.88 191 ILE A C 1
ATOM 1545 O O . ILE A 1 191 ? 4.312 5.523 -9.717 1.00 90.88 191 ILE A O 1
ATOM 1549 N N . PHE A 1 192 ? 4.276 4.624 -7.643 1.00 93.38 192 PHE A N 1
ATOM 1550 C CA . PHE A 1 192 ? 3.037 5.248 -7.195 1.00 93.38 192 PHE A CA 1
ATOM 1551 C C . PHE A 1 192 ? 3.223 5.922 -5.841 1.00 93.38 192 PHE A C 1
ATOM 1553 O O . PHE A 1 192 ? 3.890 5.395 -4.949 1.00 93.38 192 PHE A O 1
ATOM 1560 N N . GLU A 1 193 ? 2.564 7.065 -5.690 1.00 95.44 193 GLU A N 1
ATOM 1561 C CA . GLU A 1 193 ? 2.436 7.793 -4.438 1.00 95.44 193 GLU A CA 1
ATOM 1562 C C . GLU A 1 193 ? 0.979 8.237 -4.300 1.00 95.44 193 GLU A C 1
ATOM 1564 O O . GLU A 1 193 ? 0.480 9.023 -5.105 1.00 95.44 193 GLU A O 1
ATOM 1569 N N . LEU A 1 194 ? 0.273 7.681 -3.317 1.00 96.06 194 LEU A N 1
ATOM 1570 C CA . LEU A 1 194 ? -1.177 7.816 -3.189 1.00 96.06 194 LEU A CA 1
ATOM 1571 C C . LEU A 1 194 ? -1.555 8.310 -1.801 1.00 96.06 194 LEU A C 1
ATOM 1573 O O . LEU A 1 194 ? -1.212 7.675 -0.805 1.00 96.06 194 LEU A O 1
ATOM 1577 N N . ASN A 1 195 ? -2.316 9.401 -1.738 1.00 96.81 195 ASN A N 1
ATOM 1578 C CA . ASN A 1 195 ? -3.035 9.763 -0.520 1.00 96.81 195 ASN A CA 1
ATOM 1579 C C . ASN A 1 195 ? -4.274 8.875 -0.409 1.00 96.81 195 ASN A C 1
ATOM 1581 O O . ASN A 1 195 ? -5.066 8.790 -1.345 1.00 96.81 195 ASN A O 1
ATOM 1585 N N . LEU A 1 196 ? -4.424 8.225 0.737 1.00 96.25 196 LEU A N 1
ATOM 1586 C CA . LEU A 1 196 ? -5.556 7.371 1.050 1.00 96.25 196 LEU A CA 1
ATOM 1587 C C . LEU A 1 196 ? -6.608 8.225 1.739 1.00 96.25 196 LEU A C 1
ATOM 1589 O O . LEU A 1 196 ? -6.334 8.751 2.819 1.00 96.25 196 LEU A O 1
ATOM 1593 N N . SER A 1 197 ? -7.776 8.380 1.121 1.00 94.44 197 SER A N 1
ATOM 1594 C CA . SER A 1 197 ? -8.795 9.313 1.600 1.00 94.44 197 SER A CA 1
ATOM 1595 C C . SER A 1 197 ? -10.120 8.619 1.864 1.00 94.44 197 SER A C 1
ATOM 1597 O O . SER A 1 197 ? -10.586 7.825 1.052 1.00 94.44 197 SER A O 1
ATOM 1599 N N . LEU A 1 198 ? -10.747 8.966 2.984 1.00 92.75 198 LEU A N 1
ATOM 1600 C CA . LEU A 1 198 ? -12.095 8.541 3.333 1.00 92.75 198 LEU A CA 1
ATOM 1601 C C . LEU A 1 198 ? -13.078 9.674 3.009 1.00 92.75 198 LEU A C 1
ATOM 1603 O O . LEU A 1 198 ? -12.854 10.822 3.397 1.0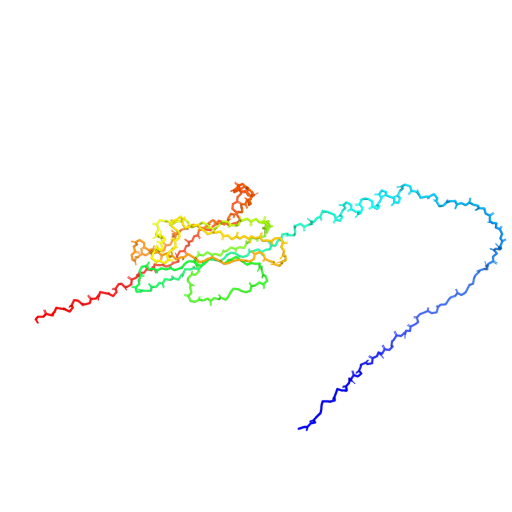0 92.75 198 LEU A O 1
ATOM 1607 N N . ALA A 1 199 ? -14.152 9.366 2.281 1.00 88.06 199 ALA A N 1
ATOM 1608 C CA . ALA A 1 199 ? -15.136 10.366 1.857 1.00 88.06 199 ALA A CA 1
ATOM 1609 C C . ALA A 1 199 ? -16.121 10.755 2.972 1.00 88.06 199 ALA A C 1
ATOM 1611 O O . ALA A 1 199 ? -16.611 11.882 3.007 1.00 88.06 199 ALA A O 1
ATOM 1612 N N . SER A 1 200 ? -16.404 9.828 3.882 1.00 87.94 200 SER A N 1
ATOM 1613 C CA . SER A 1 200 ? -17.346 9.999 4.983 1.00 87.94 200 SER A CA 1
ATOM 1614 C C . SER A 1 200 ? -16.726 9.528 6.287 1.00 87.94 200 SER A C 1
ATOM 1616 O O . SER A 1 200 ? -15.754 8.783 6.292 1.00 87.94 200 SER A O 1
ATOM 1618 N N . GLU A 1 201 ? -17.307 9.958 7.396 1.00 88.25 201 GLU A N 1
ATOM 1619 C CA . GLU A 1 201 ? -16.954 9.435 8.707 1.00 88.25 201 GLU A CA 1
ATOM 1620 C C . GLU A 1 201 ? -17.323 7.951 8.842 1.00 88.25 201 GLU A C 1
ATOM 1622 O O . GLU A 1 201 ? -18.307 7.488 8.261 1.00 88.25 201 GLU A O 1
ATOM 1627 N N . TYR A 1 202 ? -16.530 7.223 9.624 1.00 85.19 202 TYR A N 1
ATOM 1628 C CA . TYR A 1 202 ? -16.792 5.845 10.009 1.00 85.19 202 TYR A CA 1
ATOM 1629 C C . TYR A 1 202 ? -16.580 5.662 11.511 1.00 85.19 202 TYR A C 1
ATOM 1631 O O . TYR A 1 202 ? -15.582 6.120 12.072 1.00 85.19 202 TYR A O 1
ATOM 1639 N N . GLU A 1 203 ? -17.500 4.954 12.155 1.00 85.75 203 GLU A N 1
ATOM 1640 C CA . GLU A 1 203 ? -17.444 4.629 13.576 1.00 85.75 203 GLU A CA 1
ATOM 1641 C C . GLU A 1 203 ? -17.711 3.136 13.772 1.00 85.75 203 GLU A C 1
ATOM 1643 O O . GLU A 1 203 ? -18.657 2.574 13.219 1.00 85.75 203 GLU A O 1
ATOM 1648 N N . ILE A 1 204 ? -16.842 2.485 14.541 1.00 83.62 204 ILE A N 1
ATOM 1649 C CA . ILE A 1 204 ? -16.959 1.076 14.905 1.00 83.62 204 ILE A CA 1
ATOM 1650 C C . ILE A 1 204 ? -17.892 0.984 16.102 1.00 83.62 204 ILE A C 1
ATOM 1652 O O . ILE A 1 204 ? -17.607 1.520 17.176 1.00 83.62 204 ILE A O 1
ATOM 1656 N N . LEU A 1 205 ? -18.989 0.256 15.924 1.00 78.62 205 LEU A N 1
ATOM 1657 C CA . LEU A 1 205 ? -19.928 -0.026 16.996 1.00 78.62 205 LEU A CA 1
ATOM 1658 C C . LEU A 1 205 ? -19.321 -1.119 17.876 1.00 78.62 205 LEU A C 1
ATOM 1660 O O . LEU A 1 205 ? -19.387 -2.306 17.556 1.00 78.62 205 LEU A O 1
ATOM 1664 N N . SER A 1 206 ? -18.709 -0.731 18.994 1.00 64.12 206 SER A N 1
ATOM 1665 C CA . SER A 1 206 ? -18.324 -1.708 20.008 1.00 64.12 206 SER A CA 1
ATOM 1666 C C . SER A 1 206 ? -19.593 -2.324 20.590 1.00 64.12 206 SER A C 1
ATOM 1668 O O . SER A 1 206 ? -20.368 -1.629 21.249 1.00 64.12 206 SER A O 1
ATOM 1670 N N . THR A 1 207 ? -19.809 -3.621 20.381 1.00 57.81 207 THR A N 1
ATOM 1671 C CA . THR A 1 207 ? -20.792 -4.366 21.167 1.00 57.81 207 THR A CA 1
ATOM 1672 C C . THR A 1 207 ? -20.263 -4.427 22.593 1.00 57.81 207 THR A C 1
ATOM 1674 O O . THR A 1 207 ? -19.337 -5.188 22.878 1.00 57.81 207 THR A O 1
ATOM 1677 N N . SER A 1 208 ? -20.797 -3.590 23.482 1.00 53.22 208 SER A N 1
ATOM 1678 C CA . SER A 1 208 ? -20.611 -3.774 24.915 1.00 53.22 208 SER A CA 1
ATOM 1679 C C . SER A 1 208 ? -21.100 -5.177 25.252 1.00 53.22 208 SER A C 1
ATOM 1681 O O . SER A 1 208 ? -22.281 -5.479 25.101 1.00 53.22 208 SER A O 1
ATOM 1683 N N . SER A 1 209 ? -20.184 -6.056 25.644 1.00 51.28 209 SER A N 1
ATOM 1684 C CA . SER A 1 209 ? -20.536 -7.299 26.313 1.00 51.28 209 SER A CA 1
ATOM 1685 C C . SER A 1 209 ? -21.275 -6.909 27.586 1.00 51.28 209 SER A C 1
ATOM 1687 O O . SER A 1 209 ? -20.645 -6.418 28.526 1.00 51.28 209 SER A O 1
ATOM 1689 N N . ASP A 1 210 ? -22.599 -7.053 27.579 1.00 47.62 210 ASP A N 1
ATOM 1690 C CA . ASP A 1 210 ? -23.418 -6.905 28.771 1.00 47.62 210 ASP A CA 1
ATOM 1691 C C . ASP A 1 210 ? -22.783 -7.736 29.885 1.00 47.62 210 ASP A C 1
ATOM 1693 O O . ASP A 1 210 ? -22.542 -8.940 29.742 1.00 47.62 210 ASP A O 1
ATOM 1697 N N . GLN A 1 211 ? -22.444 -7.054 30.976 1.00 46.34 211 GLN A N 1
ATOM 1698 C CA . GLN A 1 211 ? -22.047 -7.698 32.211 1.00 46.34 211 GLN A CA 1
ATOM 1699 C C . GLN A 1 211 ? -23.206 -8.596 32.636 1.00 46.34 211 GLN A C 1
ATOM 1701 O O . GLN A 1 211 ? -24.257 -8.125 33.065 1.00 46.34 211 GLN A O 1
ATOM 1706 N N . VAL A 1 212 ? -23.024 -9.906 32.491 1.00 46.00 212 VAL A N 1
ATOM 1707 C CA . VAL A 1 212 ? -23.850 -10.871 33.203 1.00 46.00 212 VAL A CA 1
ATOM 1708 C C . VAL A 1 212 ? -23.403 -10.792 34.657 1.00 46.00 212 VAL A C 1
ATOM 1710 O O . VAL A 1 212 ? -22.481 -11.489 35.076 1.00 46.00 212 VAL A O 1
ATOM 1713 N N . ASP A 1 213 ? -24.033 -9.889 35.406 1.00 45.91 213 ASP A N 1
ATOM 1714 C CA . ASP A 1 213 ? -24.026 -9.912 36.863 1.00 45.91 213 ASP A CA 1
ATOM 1715 C C . ASP A 1 213 ? -24.656 -11.237 37.307 1.00 45.91 213 ASP A C 1
ATOM 1717 O O . ASP A 1 213 ? -25.879 -11.389 37.375 1.00 45.91 213 ASP A O 1
ATOM 1721 N N . ILE A 1 214 ? -23.812 -12.231 37.579 1.00 49.78 214 ILE A N 1
ATOM 1722 C CA . ILE A 1 214 ? -24.220 -13.429 38.307 1.00 49.78 214 ILE A CA 1
ATOM 1723 C C . ILE A 1 214 ? -24.362 -13.000 39.770 1.00 49.78 214 ILE A C 1
ATOM 1725 O O . ILE A 1 214 ? -23.364 -12.816 40.468 1.00 49.78 214 ILE A O 1
ATOM 1729 N N . LYS A 1 215 ? -25.609 -12.780 40.197 1.00 59.66 215 LYS A N 1
ATOM 1730 C CA . LYS A 1 215 ? -25.979 -12.695 41.616 1.00 59.66 215 LYS A CA 1
ATOM 1731 C C . LYS A 1 215 ? -25.965 -14.066 42.274 1.00 59.66 215 LYS A C 1
ATOM 1733 O O . LYS A 1 215 ? -26.371 -15.041 41.602 1.00 59.66 215 LYS A O 1
#

Mean predicted aligned error: 16.54 Å

Sequence (215 aa):
MATIHHRGMKRSFIDEEVNLLSSKKIKRLGDNHKQNLKPSTCDWSLQHKNKFKIIKEEKYEFEEEYHCQVYLKLYSTTCKCTLDVIVKSTNDIIDDDDSILLAKTRIAKVIKPGVIRVRLVSSLFIADVDVYEDSSLIKLETIKKKHSYNNFDKQFALQLKNNRIGPGVIGKLFIESLDPSNGSYINESPIFELNLSLASEYEILSTSSDQVDIK

Radius of gyration: 33.12 Å; Cα contacts (8 Å, |Δi|>4): 334; chains: 1; bounding box: 62×66×120 Å

Secondary structure (DSSP, 8-state):
-------PPP--------------------------------THHHHHHHHHHHTTS----PPEEEEEEEEEEE-TTSSEEEEEEEEEETTS--PPPSSEEEEEEEEEE---SEEEEEEEE-SSEEE-GGGT--TT-EEEEEE-SSSS---EEEEEEEEESSSEE-SEEEEEEEEEEE-TTT--BSSSS-SEEEEEEESS-EE------------

pLDDT: mean 71.92, std 23.94, range [30.31, 97.75]

Foldseek 3Di:
DDDDDDDDDDDDDDDDDDDDDDDDDDDDDDDDDDDDDDPPPPVVVVVVVVVVVVVVPPPPLFFFKKKWWWWKADDQAFQKIKIKIWIWTPVDDDDDDPTHTFWIDMDRGRDDFAKKKKFKFFPFKAAPCVVPFDRRRIDIDGGDPDDDIPIDMDMTIIGTPDQKDAWFFGIKIFIFGAHNVPRHGPDPGTPDITGGTDHGMDGRDHPPPPPPPPD

Solvent-accessible surface area (backbone atoms only — not comparable to full-atom values): 13595 Å² total; per-residue (Å²): 136,90,82,92,80,91,78,89,81,89,84,84,87,83,88,83,85,85,85,82,86,87,82,89,86,85,82,93,83,79,88,87,78,95,72,95,70,77,82,76,76,55,68,69,63,55,56,52,51,50,54,59,52,56,61,68,67,63,72,77,80,66,69,41,47,37,36,41,40,32,33,39,42,76,42,60,71,46,54,44,32,39,39,39,39,40,36,37,42,77,90,60,87,78,83,86,63,101,45,45,76,29,36,76,52,75,46,75,47,71,81,72,66,29,31,36,40,40,39,56,47,47,93,48,54,43,47,28,56,92,79,67,32,53,79,78,40,61,48,78,44,78,47,69,88,75,77,81,72,93,51,49,76,49,75,44,49,28,27,45,79,55,59,58,45,69,54,42,77,57,31,36,40,40,33,32,46,23,36,79,89,77,67,44,66,71,47,101,59,58,78,41,80,42,66,29,36,39,92,54,67,49,70,44,54,72,75,75,77,76,80,80,77,82,125